Protein AF-A0A4S2FBZ1-F1 (afdb_monomer_lite)

Secondary structure (DSSP, 8-state):
--S-----HHHHHHHH-SS--------SS-EEEE-TTT--EEEE-SSHHHHHTTS-SS--------TTSSHHHHHHHHHHHHHHTT-------SSSTTHHHHHHHHHHTTTSS-------SSS-----TT--TT----HHHHHHHHHHHHHHHS-TT-PPPHHHHHHHHHHHHHHHHHHHH-TTS--SHHHHHHIIIIIIHHHHHHTT--STT--

Organism: NCBI:txid671267

Structure (mmCIF, N/CA/C/O backbone):
data_AF-A0A4S2FBZ1-F1
#
_entry.id   AF-A0A4S2FBZ1-F1
#
loop_
_atom_site.group_PDB
_atom_site.id
_atom_site.type_symbol
_atom_site.label_atom_id
_atom_site.label_alt_id
_atom_site.label_comp_id
_atom_site.label_asym_id
_atom_site.label_entity_id
_atom_site.label_seq_id
_atom_site.pdbx_PDB_ins_code
_atom_site.Cartn_x
_atom_site.Cartn_y
_atom_site.Cartn_z
_atom_site.occupancy
_atom_site.B_iso_or_equiv
_atom_site.auth_seq_id
_atom_site.auth_comp_id
_atom_site.auth_asym_id
_atom_site.auth_atom_id
_atom_site.pdbx_PDB_model_num
ATOM 1 N N . ALA A 1 1 ? 52.356 16.548 -17.015 1.00 52.22 1 ALA A N 1
ATOM 2 C CA . ALA A 1 1 ? 52.225 15.401 -17.938 1.00 52.22 1 ALA A CA 1
ATOM 3 C C . ALA A 1 1 ? 52.535 14.071 -17.228 1.00 52.22 1 ALA A C 1
ATOM 5 O O . ALA A 1 1 ? 53.053 13.161 -17.857 1.00 52.22 1 ALA A O 1
ATOM 6 N N . GLU A 1 2 ? 52.203 13.945 -15.935 1.00 54.03 2 GLU A N 1
ATOM 7 C CA . GLU A 1 2 ? 52.535 12.771 -15.098 1.00 54.03 2 GLU A CA 1
ATOM 8 C C . GLU A 1 2 ? 51.307 11.919 -14.722 1.00 54.03 2 GLU A C 1
ATOM 10 O O . GLU A 1 2 ? 51.439 10.925 -14.022 1.00 54.03 2 GLU A O 1
ATOM 15 N N . GLU A 1 3 ? 50.117 12.249 -15.234 1.00 67.25 3 GLU A N 1
ATOM 16 C CA . GLU A 1 3 ? 48.875 11.492 -14.992 1.00 67.25 3 GLU A CA 1
ATOM 17 C C . GLU A 1 3 ? 48.412 10.728 -16.243 1.00 67.25 3 GLU A C 1
ATOM 19 O O . GLU A 1 3 ? 47.230 10.671 -16.571 1.00 67.25 3 GLU A O 1
ATOM 24 N N . SER A 1 4 ? 49.338 10.194 -17.040 1.00 75.38 4 SER A N 1
ATOM 25 C CA . SER A 1 4 ? 48.975 9.434 -18.241 1.00 75.38 4 SER A CA 1
ATOM 26 C C . SER A 1 4 ? 49.840 8.192 -18.379 1.00 75.38 4 SER A C 1
ATOM 28 O O . SER A 1 4 ? 51.066 8.268 -18.406 1.00 75.38 4 SER A O 1
ATOM 30 N N . PHE A 1 5 ? 49.179 7.041 -18.474 1.00 81.25 5 PHE A N 1
ATOM 31 C CA . PHE A 1 5 ? 49.803 5.739 -18.661 1.00 81.25 5 PHE A CA 1
ATOM 32 C C . PHE A 1 5 ? 49.589 5.273 -20.104 1.00 81.25 5 PHE A C 1
ATOM 34 O O . PHE A 1 5 ? 48.453 5.077 -20.539 1.00 81.25 5 PHE A O 1
ATOM 41 N N . TYR A 1 6 ? 50.677 5.099 -20.857 1.00 86.62 6 TYR A N 1
ATOM 42 C CA . TYR A 1 6 ? 50.612 4.553 -22.211 1.00 86.62 6 TYR A CA 1
ATOM 43 C C . TYR A 1 6 ? 50.289 3.063 -22.156 1.00 86.62 6 TYR A C 1
ATOM 45 O O . TYR A 1 6 ? 51.044 2.270 -21.597 1.00 86.62 6 TYR A O 1
ATOM 53 N N . THR A 1 7 ? 49.174 2.675 -22.766 1.00 86.06 7 THR A N 1
ATOM 54 C CA . THR A 1 7 ? 48.759 1.276 -22.846 1.00 86.06 7 THR A CA 1
ATOM 55 C C . THR A 1 7 ? 48.017 0.994 -24.145 1.00 86.06 7 THR A C 1
ATOM 57 O O . THR A 1 7 ? 47.578 1.910 -24.843 1.00 86.06 7 THR A O 1
ATOM 60 N N . PHE A 1 8 ? 47.905 -0.283 -24.499 1.00 87.62 8 PHE A N 1
ATOM 61 C CA . PHE A 1 8 ? 47.156 -0.707 -25.677 1.00 87.62 8 PHE A CA 1
ATOM 62 C C . PHE A 1 8 ? 45.653 -0.487 -25.465 1.00 87.62 8 PHE A C 1
ATOM 64 O O . PHE A 1 8 ? 45.146 -0.574 -24.346 1.00 87.62 8 PHE A O 1
ATOM 71 N N . LEU A 1 9 ? 44.926 -0.244 -26.560 1.00 83.62 9 LEU A N 1
ATOM 72 C CA . LEU A 1 9 ? 43.503 0.108 -26.526 1.00 83.62 9 LEU A CA 1
ATOM 73 C C . LEU A 1 9 ? 42.654 -0.892 -25.723 1.00 83.62 9 LEU A C 1
ATOM 75 O O . LEU A 1 9 ? 41.775 -0.475 -24.979 1.00 83.62 9 LEU A O 1
ATOM 79 N N . GLY A 1 10 ? 42.934 -2.196 -25.822 1.00 80.00 10 GLY A N 1
ATOM 80 C CA . GLY A 1 10 ? 42.204 -3.219 -25.065 1.00 80.00 10 GLY A CA 1
ATOM 81 C C . GLY A 1 10 ? 42.343 -3.051 -23.549 1.00 80.00 10 GLY A C 1
ATOM 82 O O . GLY A 1 10 ? 41.349 -3.043 -22.831 1.00 80.00 10 GLY A O 1
ATOM 83 N N . GLN A 1 11 ? 43.567 -2.853 -23.063 1.00 85.88 11 GLN A N 1
ATOM 84 C CA . GLN A 1 11 ? 43.872 -2.628 -21.652 1.00 85.88 11 GLN A CA 1
ATOM 85 C C . GLN A 1 11 ? 43.324 -1.281 -21.167 1.00 85.88 11 GLN A C 1
ATOM 87 O O . GLN A 1 11 ? 42.808 -1.212 -20.055 1.00 85.88 11 GLN A O 1
ATOM 92 N N . ALA A 1 12 ? 43.380 -0.237 -22.002 1.00 82.19 12 ALA A N 1
ATOM 93 C CA . ALA A 1 12 ? 42.766 1.055 -21.695 1.00 82.19 12 ALA A CA 1
ATOM 94 C C . ALA A 1 12 ? 41.249 0.912 -21.505 1.00 82.19 12 ALA A C 1
ATOM 96 O O . ALA A 1 12 ? 40.705 1.399 -20.519 1.00 82.19 12 ALA A O 1
ATOM 97 N N . LEU A 1 13 ? 40.566 0.183 -22.394 1.00 75.31 13 LEU A N 1
ATOM 98 C CA . LEU A 1 13 ? 39.130 -0.069 -22.268 1.00 75.31 13 LEU A CA 1
ATOM 99 C C . LEU A 1 13 ? 38.797 -0.824 -20.975 1.00 75.31 13 LEU A C 1
ATOM 101 O O . LEU A 1 13 ? 37.839 -0.463 -20.308 1.00 75.31 13 LEU A O 1
ATOM 105 N N . CYS A 1 14 ? 39.603 -1.799 -20.553 1.00 74.56 14 CYS A N 1
ATOM 106 C CA . CYS A 1 14 ? 39.386 -2.480 -19.269 1.00 74.56 14 CYS A CA 1
ATOM 107 C C . CYS A 1 14 ? 39.520 -1.560 -18.040 1.00 74.56 14 CYS A C 1
ATOM 109 O O . CYS A 1 14 ? 38.953 -1.878 -17.000 1.00 74.56 14 CYS A O 1
ATOM 111 N N . LEU A 1 15 ? 40.274 -0.459 -18.141 1.00 71.81 15 LEU A N 1
ATOM 112 C CA . LEU A 1 15 ? 40.486 0.501 -17.049 1.00 71.81 15 LEU A CA 1
ATOM 113 C C . LEU A 1 15 ? 39.448 1.634 -17.031 1.00 71.81 15 LEU A C 1
ATOM 115 O O . LEU A 1 15 ? 39.212 2.208 -15.975 1.00 71.81 15 LEU A O 1
ATOM 119 N N . PHE A 1 16 ? 38.839 1.957 -18.178 1.00 64.25 16 PHE A N 1
ATOM 120 C CA . PHE A 1 16 ? 37.877 3.063 -18.314 1.00 64.25 16 PHE A CA 1
ATOM 121 C C . PHE A 1 16 ? 36.420 2.619 -18.492 1.00 64.25 16 PHE A C 1
ATOM 123 O O . PHE A 1 16 ? 35.507 3.427 -18.334 1.00 64.25 16 PHE A O 1
ATOM 130 N N . VAL A 1 17 ? 36.172 1.355 -18.836 1.00 59.69 17 VAL A N 1
ATOM 131 C CA . VAL A 1 17 ? 34.818 0.818 -19.003 1.00 59.69 17 VAL A CA 1
ATOM 132 C C . VAL A 1 17 ? 34.346 0.261 -17.660 1.00 59.69 17 VAL A C 1
ATOM 134 O O . VAL A 1 17 ? 34.336 -0.946 -17.436 1.00 59.69 17 VAL A O 1
ATOM 137 N N . GLU A 1 18 ? 33.939 1.153 -16.755 1.00 56.00 18 GLU A N 1
ATOM 138 C CA . GLU A 1 18 ? 33.139 0.761 -15.582 1.00 56.00 18 GLU A CA 1
ATOM 139 C C . GLU A 1 18 ? 31.698 0.381 -15.984 1.00 56.00 18 GLU A C 1
ATOM 141 O O . GLU A 1 18 ? 31.012 -0.346 -15.266 1.00 56.00 18 GLU A O 1
ATOM 146 N N . GLU A 1 19 ? 31.252 0.803 -17.174 1.00 59.78 19 GLU A N 1
ATOM 147 C CA . GLU A 1 19 ? 29.927 0.513 -17.723 1.00 59.78 19 GLU A CA 1
ATOM 148 C C . GLU A 1 19 ? 30.013 -0.389 -18.961 1.00 59.78 19 GLU A C 1
ATOM 150 O O . GLU A 1 19 ? 30.333 0.042 -20.067 1.00 59.78 19 GLU A O 1
ATOM 155 N N . THR A 1 20 ? 29.688 -1.674 -18.810 1.00 65.50 20 THR A N 1
ATOM 156 C CA . THR A 1 20 ? 29.425 -2.537 -19.974 1.00 65.50 20 THR A CA 1
ATOM 157 C C . THR A 1 20 ? 28.083 -2.175 -20.614 1.00 65.50 20 THR A C 1
ATOM 159 O O . THR A 1 20 ? 27.190 -1.700 -19.916 1.00 65.50 20 THR A O 1
ATOM 162 N N . ASN A 1 21 ? 27.881 -2.511 -21.895 1.00 72.00 21 ASN A N 1
ATOM 163 C CA . ASN A 1 21 ? 26.567 -2.402 -22.543 1.00 72.00 21 ASN A CA 1
ATOM 164 C C . ASN A 1 21 ? 25.451 -2.974 -21.653 1.00 72.00 21 ASN A C 1
ATOM 166 O O . ASN A 1 21 ? 25.533 -4.136 -21.235 1.00 72.00 21 ASN A O 1
ATOM 170 N N . TYR A 1 22 ? 24.398 -2.186 -21.420 1.00 82.25 22 TYR A N 1
ATOM 171 C CA . TYR A 1 22 ? 23.229 -2.640 -20.673 1.00 82.25 22 TYR A CA 1
ATOM 172 C C . TYR A 1 22 ? 22.640 -3.905 -21.311 1.00 82.25 22 TYR A C 1
ATOM 174 O O . TYR A 1 22 ? 22.497 -4.016 -22.533 1.00 82.25 22 TYR A O 1
ATOM 182 N N . LYS A 1 23 ? 22.295 -4.884 -20.472 1.00 85.94 23 LYS A N 1
ATOM 183 C CA . LYS A 1 23 ? 21.715 -6.163 -20.894 1.00 85.94 23 LYS A CA 1
ATOM 184 C C . LYS A 1 23 ? 20.322 -6.304 -20.310 1.00 85.94 23 LYS A C 1
ATOM 186 O O . LYS A 1 23 ? 20.102 -5.963 -19.151 1.00 85.94 23 LYS A O 1
ATOM 191 N N . SER A 1 24 ? 19.410 -6.864 -21.097 1.00 92.12 24 SER A N 1
ATOM 192 C CA . SER A 1 24 ? 18.114 -7.279 -20.573 1.00 92.12 24 SER A CA 1
ATOM 193 C C . SER A 1 24 ? 18.287 -8.338 -19.481 1.00 92.12 24 SER A C 1
ATOM 195 O O . SER A 1 24 ? 19.117 -9.244 -19.595 1.00 92.12 24 SER A O 1
ATOM 197 N N . SER A 1 25 ? 17.470 -8.243 -18.441 1.00 93.12 25 SER A N 1
ATOM 198 C CA . SER A 1 25 ? 17.254 -9.296 -17.460 1.00 93.12 25 SER A CA 1
ATOM 199 C C . SER A 1 25 ? 16.667 -10.538 -18.134 1.00 93.12 25 SER A C 1
ATOM 201 O O . SER A 1 25 ? 15.817 -10.438 -19.012 1.00 93.12 25 SER A O 1
ATOM 203 N N . LEU A 1 26 ? 17.084 -11.722 -17.682 1.00 90.69 26 LEU A N 1
ATOM 204 C CA . LEU A 1 26 ? 16.519 -13.010 -18.121 1.00 90.69 26 LEU A CA 1
ATOM 205 C C . LEU A 1 26 ? 15.214 -13.373 -17.385 1.00 90.69 26 LEU A C 1
ATOM 207 O O . LEU A 1 26 ? 14.689 -14.469 -17.553 1.00 90.69 26 LEU A O 1
ATOM 211 N N . SER A 1 27 ? 14.729 -12.489 -16.512 1.00 89.31 27 SER A N 1
ATOM 212 C CA . SER A 1 27 ? 13.543 -12.724 -15.690 1.00 89.31 27 SER A CA 1
ATOM 213 C C . SER A 1 27 ? 12.264 -12.590 -16.522 1.00 89.31 27 SER A C 1
ATOM 215 O O . SER A 1 27 ? 12.194 -11.680 -17.352 1.00 89.31 27 SER A O 1
ATOM 217 N N . PRO A 1 28 ? 11.239 -13.437 -16.300 1.00 89.06 28 PRO A N 1
ATOM 218 C CA . PRO A 1 28 ? 9.936 -13.271 -16.947 1.00 89.06 28 PRO A CA 1
ATOM 219 C C . PRO A 1 28 ? 9.236 -11.980 -16.503 1.00 89.06 28 PRO A C 1
ATOM 221 O O . PRO A 1 28 ? 8.431 -11.436 -17.251 1.00 89.06 28 PRO A O 1
ATOM 224 N N . PHE A 1 29 ? 9.577 -11.484 -15.311 1.00 93.00 29 PHE A N 1
ATOM 225 C CA . PHE A 1 29 ? 9.105 -10.219 -14.773 1.00 93.00 29 PHE A CA 1
ATOM 226 C C . PHE A 1 29 ? 10.070 -9.080 -15.119 1.00 93.00 29 PHE A C 1
ATOM 228 O O . PHE A 1 29 ? 11.287 -9.276 -15.125 1.00 93.00 29 PHE A O 1
ATOM 235 N N . GLY A 1 30 ? 9.559 -7.877 -15.369 1.00 93.94 30 GLY A N 1
ATOM 236 C CA . GLY A 1 30 ? 10.401 -6.687 -15.487 1.00 93.94 30 GLY A CA 1
ATOM 237 C C . GLY A 1 30 ? 9.712 -5.488 -16.122 1.00 93.94 30 GLY A C 1
ATOM 238 O O . GLY A 1 30 ? 8.556 -5.536 -16.523 1.00 93.94 30 GLY A O 1
ATOM 239 N N . ILE A 1 31 ? 10.440 -4.386 -16.215 1.00 96.44 31 ILE A N 1
ATOM 240 C CA . ILE A 1 31 ? 9.996 -3.141 -16.835 1.00 96.44 31 ILE A CA 1
ATOM 241 C C . ILE A 1 31 ? 10.724 -2.925 -18.158 1.00 96.44 31 ILE A C 1
ATOM 243 O O . ILE A 1 31 ? 11.934 -3.135 -18.268 1.00 96.44 31 ILE A O 1
ATOM 247 N N . LYS A 1 32 ? 9.988 -2.477 -19.175 1.00 95.38 32 LYS A N 1
ATOM 248 C CA . LYS A 1 32 ? 10.572 -2.090 -20.461 1.00 95.38 32 LYS A CA 1
ATOM 249 C C . LYS A 1 32 ? 11.205 -0.707 -20.348 1.00 95.38 32 LYS A C 1
ATOM 251 O O . LYS A 1 32 ? 10.503 0.267 -20.115 1.00 95.38 32 LYS A O 1
ATOM 256 N N . MET A 1 33 ? 12.512 -0.620 -20.534 1.00 94.38 33 MET A N 1
ATOM 257 C CA . MET A 1 33 ? 13.297 0.614 -20.509 1.00 94.38 33 MET A CA 1
ATOM 258 C C . MET A 1 33 ? 14.079 0.753 -21.819 1.00 94.38 33 MET A C 1
ATOM 260 O O . MET A 1 33 ? 13.927 -0.056 -22.736 1.00 94.38 33 MET A O 1
ATOM 264 N N . VAL A 1 34 ? 14.918 1.778 -21.922 1.00 92.12 34 VAL A N 1
ATOM 265 C CA . VAL A 1 34 ? 15.754 2.015 -23.098 1.00 92.12 34 VAL A CA 1
ATOM 266 C C . VAL A 1 34 ? 17.180 2.331 -22.667 1.00 92.12 34 VAL A C 1
ATOM 268 O O . VAL A 1 34 ? 17.388 3.065 -21.702 1.00 92.12 34 VAL A O 1
ATOM 271 N N . ASP A 1 35 ? 18.155 1.760 -23.370 1.00 88.88 35 ASP A N 1
ATOM 272 C CA . ASP A 1 35 ? 19.542 2.189 -23.255 1.00 88.88 35 ASP A CA 1
ATOM 273 C C . ASP A 1 35 ? 19.670 3.633 -23.751 1.00 88.88 35 ASP A C 1
ATOM 275 O O . ASP A 1 35 ? 19.283 3.957 -24.875 1.00 88.88 35 ASP A O 1
ATOM 279 N N . ARG A 1 36 ? 20.251 4.495 -22.918 1.00 83.62 36 ARG A N 1
ATOM 280 C CA . ARG A 1 36 ? 20.407 5.919 -23.210 1.00 83.62 36 ARG A CA 1
ATOM 281 C C . ARG A 1 36 ? 21.321 6.179 -24.408 1.00 83.62 36 ARG A C 1
ATOM 283 O O . ARG A 1 36 ? 21.099 7.163 -25.107 1.00 83.62 36 ARG A O 1
ATOM 290 N N . VAL A 1 37 ? 22.344 5.349 -24.622 1.00 83.62 37 VAL A N 1
ATOM 291 C CA . VAL A 1 37 ? 23.363 5.606 -25.652 1.00 83.62 37 VAL A CA 1
ATOM 292 C C . VAL A 1 37 ? 22.936 5.043 -27.003 1.00 83.62 37 VAL A C 1
ATOM 294 O O . VAL A 1 37 ? 22.927 5.768 -27.994 1.00 83.62 37 VAL A O 1
ATOM 297 N N . SER A 1 38 ? 22.561 3.763 -27.059 1.00 84.81 38 SER A N 1
ATOM 298 C CA . SER A 1 38 ? 22.199 3.104 -28.321 1.00 84.81 38 SER A CA 1
ATOM 299 C C . SER A 1 38 ? 20.716 3.207 -28.683 1.00 84.81 38 SER A C 1
ATOM 301 O O . SER A 1 38 ? 20.340 2.844 -29.796 1.00 84.81 38 SER A O 1
ATOM 303 N N . GLY A 1 39 ? 19.851 3.640 -27.758 1.00 86.88 39 GLY A N 1
ATOM 304 C CA . GLY A 1 39 ? 18.397 3.629 -27.954 1.00 86.88 39 GLY A CA 1
ATOM 305 C C . GLY A 1 39 ? 17.789 2.221 -27.965 1.00 86.88 39 GLY A C 1
ATOM 306 O O . GLY A 1 39 ? 16.612 2.051 -28.288 1.00 86.88 39 GLY A O 1
ATOM 307 N N . ARG A 1 40 ? 18.570 1.188 -27.630 1.00 90.38 40 ARG A N 1
ATOM 308 C CA . ARG A 1 40 ? 18.109 -0.200 -27.638 1.00 90.38 40 ARG A CA 1
ATOM 309 C C . ARG A 1 40 ? 17.083 -0.434 -26.521 1.00 90.38 40 ARG A C 1
ATOM 311 O O . ARG A 1 40 ? 17.379 -0.135 -25.364 1.00 90.38 40 ARG A O 1
ATOM 318 N N . PRO A 1 41 ? 15.917 -1.038 -26.813 1.00 92.69 41 PRO A N 1
ATOM 319 C CA . PRO A 1 41 ? 14.982 -1.458 -25.776 1.00 92.69 41 PRO A CA 1
ATOM 320 C C . PRO A 1 41 ? 15.604 -2.499 -24.839 1.00 92.69 41 PRO A C 1
ATOM 322 O O . PRO A 1 41 ? 16.249 -3.453 -25.283 1.00 92.69 41 PRO A O 1
ATOM 325 N N . LEU A 1 42 ? 15.365 -2.333 -23.543 1.00 94.00 42 LEU A N 1
ATOM 326 C CA . LEU A 1 42 ? 15.835 -3.212 -22.480 1.00 94.00 42 LEU A CA 1
ATOM 327 C C . LEU A 1 42 ? 14.649 -3.733 -21.675 1.00 94.00 42 LEU A C 1
ATOM 329 O O . LEU A 1 42 ? 13.730 -2.9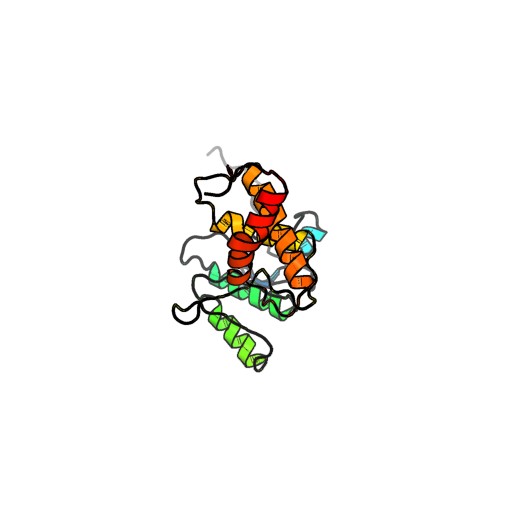87 -21.353 1.00 94.00 42 LEU A O 1
ATOM 333 N N . HIS A 1 43 ? 14.693 -5.008 -21.310 1.00 95.38 43 HIS A N 1
ATOM 334 C CA . HIS A 1 43 ? 13.791 -5.581 -20.311 1.00 95.38 43 HIS A CA 1
ATOM 335 C C . HIS A 1 43 ? 14.545 -5.668 -18.994 1.00 95.38 43 HIS A C 1
ATOM 337 O O . HIS A 1 43 ? 15.548 -6.371 -18.933 1.00 95.38 43 HIS A O 1
ATOM 343 N N . ILE A 1 44 ? 14.129 -4.935 -17.966 1.00 95.06 44 ILE A N 1
ATOM 344 C CA . ILE A 1 44 ? 14.894 -4.808 -16.722 1.00 95.06 44 ILE A CA 1
ATOM 345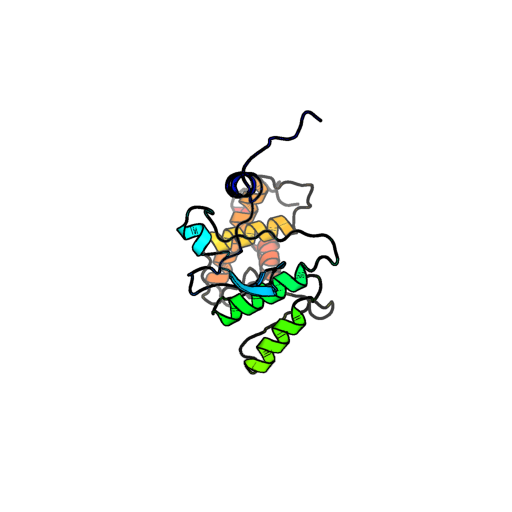 C C . ILE A 1 44 ? 14.063 -5.304 -15.547 1.00 95.06 44 ILE A C 1
ATOM 347 O O . ILE A 1 44 ? 13.010 -4.764 -15.233 1.00 95.06 44 ILE A O 1
ATOM 351 N N . ASP A 1 45 ? 14.580 -6.305 -14.852 1.00 95.00 45 ASP A N 1
ATOM 352 C CA . ASP A 1 45 ? 14.040 -6.762 -13.575 1.00 95.00 45 ASP A CA 1
ATOM 353 C C . ASP A 1 45 ? 14.810 -6.119 -12.424 1.00 95.00 45 ASP A C 1
ATOM 355 O O . ASP A 1 45 ? 15.981 -6.435 -12.198 1.00 95.00 45 ASP A O 1
ATOM 359 N N . ILE A 1 46 ? 14.134 -5.225 -11.707 1.00 93.94 46 ILE A N 1
ATOM 360 C CA . ILE A 1 46 ? 14.655 -4.542 -10.519 1.00 93.94 46 ILE A CA 1
ATOM 361 C C . ILE A 1 46 ? 14.168 -5.182 -9.207 1.00 93.94 46 ILE A C 1
ATOM 363 O O . ILE A 1 46 ? 14.487 -4.683 -8.129 1.00 93.94 46 ILE A O 1
ATOM 367 N N . SER A 1 47 ? 13.396 -6.267 -9.267 1.00 93.25 47 SER A N 1
ATOM 368 C CA . SER A 1 47 ? 12.792 -6.930 -8.108 1.00 93.25 47 SER A CA 1
ATOM 369 C C . SER A 1 47 ? 13.394 -8.307 -7.861 1.00 93.25 47 SER A C 1
ATOM 371 O O . SER A 1 47 ? 14.085 -8.497 -6.863 1.00 93.25 47 SER A O 1
ATOM 373 N N . ASP A 1 48 ? 13.158 -9.268 -8.754 1.00 92.62 48 ASP A N 1
ATOM 374 C CA . ASP A 1 48 ? 13.420 -10.680 -8.464 1.00 92.62 48 ASP A CA 1
ATOM 375 C C . ASP A 1 48 ? 14.839 -11.092 -8.836 1.00 92.62 48 ASP A C 1
ATOM 377 O O . ASP A 1 48 ? 15.505 -11.796 -8.076 1.00 92.62 48 ASP A O 1
ATOM 381 N N . LEU A 1 49 ? 15.334 -10.655 -9.994 1.00 93.38 49 LEU A N 1
ATOM 382 C CA . LEU A 1 49 ? 16.682 -10.981 -10.446 1.00 93.38 49 LEU A CA 1
ATOM 383 C C . LEU A 1 49 ? 17.776 -10.464 -9.492 1.00 93.38 49 LEU A C 1
ATOM 385 O O . LEU A 1 49 ? 18.684 -11.247 -9.197 1.00 93.38 49 LEU A O 1
ATOM 389 N N . PRO A 1 50 ? 17.726 -9.220 -8.969 1.00 93.00 50 PRO A N 1
ATOM 390 C CA . PRO A 1 50 ? 18.701 -8.756 -7.983 1.00 93.00 50 PRO A CA 1
ATOM 391 C C . PRO A 1 50 ? 18.670 -9.577 -6.690 1.00 93.00 50 PRO A C 1
ATOM 393 O O . PRO A 1 50 ? 19.729 -9.920 -6.166 1.00 93.00 50 PRO A O 1
ATOM 396 N N . MET A 1 51 ? 17.480 -9.976 -6.223 1.00 93.88 51 MET A N 1
ATOM 397 C CA . MET A 1 51 ? 17.340 -10.856 -5.059 1.00 93.88 51 MET A CA 1
ATOM 398 C C . MET A 1 51 ? 17.920 -12.249 -5.313 1.00 93.88 51 MET A C 1
ATOM 400 O O . MET A 1 51 ? 18.704 -12.740 -4.506 1.00 93.88 51 MET A O 1
ATOM 404 N N . LYS A 1 52 ? 17.606 -12.873 -6.457 1.00 93.00 52 LYS A N 1
ATOM 405 C CA . LYS A 1 52 ? 18.152 -14.189 -6.847 1.00 93.00 52 LYS A CA 1
ATOM 406 C C . LYS A 1 52 ? 19.678 -14.184 -6.956 1.00 93.00 52 LYS A C 1
ATOM 408 O O . LYS A 1 52 ? 20.308 -15.207 -6.717 1.00 93.00 52 LYS A O 1
ATOM 413 N N . LYS A 1 53 ? 20.268 -13.042 -7.318 1.00 92.69 53 LYS A N 1
ATOM 414 C CA . LYS A 1 53 ? 21.723 -12.837 -7.376 1.00 92.69 53 LYS A CA 1
ATOM 415 C C . LYS A 1 53 ? 22.354 -12.473 -6.026 1.00 92.69 53 LYS A C 1
ATOM 417 O O . LYS A 1 53 ? 23.568 -12.321 -5.972 1.00 92.69 53 LYS A O 1
ATOM 422 N N . GLY A 1 54 ? 21.563 -12.293 -4.967 1.00 94.62 54 GLY A N 1
ATOM 423 C CA . GLY A 1 54 ? 22.056 -11.867 -3.655 1.00 94.62 54 GLY A CA 1
ATOM 424 C C . GLY A 1 54 ? 22.505 -10.403 -3.589 1.00 94.62 54 GLY A C 1
ATOM 425 O O . GLY A 1 54 ? 23.222 -10.036 -2.667 1.00 94.62 54 GLY A O 1
ATOM 426 N N . ILE A 1 55 ? 22.099 -9.561 -4.547 1.00 93.81 55 ILE A N 1
ATOM 427 C CA . ILE A 1 55 ? 22.437 -8.125 -4.578 1.00 93.81 55 ILE A CA 1
ATOM 428 C C . ILE A 1 55 ? 21.560 -7.345 -3.590 1.00 93.81 55 ILE A C 1
ATOM 430 O O . ILE A 1 55 ? 22.012 -6.392 -2.961 1.00 93.81 55 ILE A O 1
ATOM 434 N N . THR A 1 56 ? 20.296 -7.747 -3.445 1.00 94.88 56 THR A N 1
ATOM 435 C CA . THR A 1 56 ? 19.324 -7.114 -2.545 1.00 94.88 56 THR A CA 1
ATOM 436 C C . THR A 1 56 ? 18.634 -8.160 -1.684 1.00 94.88 56 THR A C 1
ATOM 438 O O . THR A 1 56 ? 18.336 -9.256 -2.151 1.00 94.88 56 THR A O 1
ATOM 441 N N . THR A 1 57 ? 18.291 -7.802 -0.450 1.00 94.56 57 THR A N 1
ATOM 442 C CA . THR A 1 57 ? 17.553 -8.680 0.474 1.00 94.56 57 THR A CA 1
ATOM 443 C C . THR A 1 57 ? 16.039 -8.453 0.453 1.00 94.56 57 THR A C 1
ATOM 445 O O . THR A 1 57 ? 15.294 -9.252 1.012 1.00 94.56 57 THR A O 1
ATOM 448 N N . ASN A 1 58 ? 15.559 -7.388 -0.200 1.00 93.75 58 ASN A N 1
ATOM 449 C CA . ASN A 1 58 ? 14.137 -7.056 -0.299 1.00 93.75 58 ASN A CA 1
ATOM 450 C C . ASN A 1 58 ? 13.789 -6.392 -1.647 1.00 93.75 58 ASN A C 1
ATOM 452 O O . ASN A 1 58 ? 14.668 -6.095 -2.457 1.00 93.75 58 ASN A O 1
ATOM 456 N N . ARG A 1 59 ? 12.488 -6.161 -1.879 1.00 93.25 59 ARG A N 1
ATOM 457 C CA . ARG A 1 59 ? 11.951 -5.559 -3.114 1.00 93.25 59 ARG A CA 1
ATOM 458 C C . ARG A 1 59 ? 11.659 -4.066 -2.998 1.00 93.25 59 ARG A C 1
ATOM 460 O O . ARG A 1 59 ? 11.170 -3.493 -3.972 1.00 93.25 59 ARG A O 1
ATOM 467 N N . ASN A 1 60 ? 11.984 -3.430 -1.877 1.00 93.94 60 ASN A N 1
ATOM 468 C CA . ASN A 1 60 ? 11.697 -2.015 -1.671 1.00 93.94 60 ASN A CA 1
ATOM 469 C C . ASN A 1 60 ? 12.478 -1.166 -2.681 1.00 93.94 60 ASN A C 1
ATOM 471 O O . ASN A 1 60 ? 13.554 -1.553 -3.150 1.00 93.94 60 ASN A O 1
ATOM 475 N N . LYS A 1 61 ? 11.902 -0.024 -3.060 1.00 93.50 61 LYS A N 1
ATOM 476 C CA . LYS A 1 61 ? 12.473 0.899 -4.043 1.00 93.50 61 LYS A CA 1
ATOM 477 C C . LYS A 1 61 ? 12.408 2.314 -3.507 1.00 93.50 61 LYS A C 1
ATOM 479 O O . LYS A 1 61 ? 11.388 2.726 -2.967 1.00 93.50 61 LYS A O 1
ATOM 484 N N . PHE A 1 62 ? 13.495 3.050 -3.699 1.00 95.06 62 PHE A N 1
ATOM 485 C CA . PHE A 1 62 ? 13.578 4.465 -3.380 1.00 95.06 62 PHE A CA 1
ATOM 486 C C . PHE A 1 62 ? 13.876 5.232 -4.667 1.00 95.06 62 PHE A C 1
ATOM 488 O O . PHE A 1 62 ? 14.918 5.027 -5.287 1.00 95.06 62 PHE A O 1
ATOM 495 N N . ILE A 1 63 ? 12.929 6.062 -5.106 1.00 94.81 63 ILE A N 1
ATOM 496 C CA . ILE A 1 63 ? 13.018 6.825 -6.356 1.00 94.81 63 ILE A CA 1
ATOM 497 C C . ILE A 1 63 ? 13.265 8.288 -5.986 1.00 94.81 63 ILE A C 1
ATOM 499 O O . ILE A 1 63 ? 12.378 8.960 -5.463 1.00 94.81 63 ILE A O 1
ATOM 503 N N . LEU A 1 64 ? 14.473 8.780 -6.260 1.00 95.81 64 LEU A N 1
ATOM 504 C CA . LEU A 1 64 ? 14.913 10.130 -5.905 1.00 95.81 64 LEU A CA 1
ATOM 505 C C . LEU A 1 64 ? 15.073 11.007 -7.154 1.00 95.81 64 LEU A C 1
ATOM 507 O O . LEU A 1 64 ? 15.514 10.553 -8.205 1.00 95.81 64 LEU A O 1
ATOM 511 N N . GLY A 1 65 ? 14.750 12.291 -7.019 1.00 93.75 65 GLY A N 1
ATOM 512 C CA . GLY A 1 65 ? 14.994 13.311 -8.034 1.00 93.75 65 GLY A CA 1
ATOM 513 C C . GLY A 1 65 ? 14.301 14.637 -7.696 1.00 93.75 65 GLY A C 1
ATOM 514 O O . GLY A 1 65 ? 13.305 14.635 -6.966 1.00 93.75 65 GLY A O 1
ATOM 515 N N . PRO A 1 66 ? 14.778 15.785 -8.201 1.00 94.62 66 PRO A N 1
ATOM 516 C CA . PRO A 1 66 ? 14.123 17.078 -7.988 1.00 94.62 66 PRO A CA 1
ATOM 517 C C . PRO A 1 66 ? 12.765 17.164 -8.706 1.00 94.62 66 PRO A C 1
ATOM 519 O O . PRO A 1 66 ? 12.382 16.275 -9.476 1.00 94.62 66 PRO A O 1
ATOM 522 N N . SER A 1 67 ? 11.982 18.212 -8.436 1.00 91.56 67 SER A N 1
ATOM 523 C CA . SER A 1 67 ? 10.756 18.469 -9.209 1.00 91.56 67 SER A CA 1
ATOM 524 C C . SER A 1 67 ? 11.079 18.569 -10.707 1.00 91.56 67 SER A C 1
ATOM 526 O O . SER A 1 67 ? 12.134 19.074 -11.080 1.00 91.56 67 SER A O 1
ATOM 528 N N . GLY A 1 68 ? 10.215 18.018 -11.564 1.00 91.25 68 GLY A N 1
ATOM 529 C CA . GLY A 1 68 ? 10.432 17.987 -13.017 1.00 91.25 68 GLY A CA 1
ATOM 530 C C . GLY A 1 68 ? 11.432 16.940 -13.532 1.00 91.25 68 GLY A C 1
ATOM 531 O O . GLY A 1 68 ? 11.545 16.773 -14.740 1.00 91.25 68 GLY A O 1
ATOM 532 N N . SER A 1 69 ? 12.105 16.164 -12.672 1.00 93.88 69 SER A N 1
ATOM 533 C CA . SER A 1 69 ? 13.101 15.165 -13.114 1.00 93.88 69 SER A CA 1
ATOM 534 C C . SER A 1 69 ? 12.516 13.876 -13.711 1.00 93.88 69 SER A C 1
ATOM 536 O O . SER A 1 69 ? 13.256 12.930 -13.967 1.00 93.88 69 SER A O 1
ATOM 538 N N . GLY A 1 70 ? 11.190 13.783 -13.850 1.00 93.06 70 GLY A N 1
ATOM 539 C CA . GLY A 1 70 ? 10.519 12.585 -14.362 1.00 93.06 70 GLY A CA 1
ATOM 540 C C . GLY A 1 70 ? 10.246 11.480 -13.333 1.00 93.06 70 GLY A C 1
ATOM 541 O O . GLY A 1 70 ? 9.912 10.374 -13.740 1.00 93.06 70 GLY A O 1
ATOM 542 N N . LYS A 1 71 ? 10.323 11.750 -12.017 1.00 95.00 71 LYS A N 1
ATOM 543 C CA . LYS A 1 71 ? 9.982 10.757 -10.970 1.00 95.00 71 LYS A CA 1
ATOM 544 C C . LYS A 1 71 ? 8.602 10.132 -11.180 1.00 95.00 71 LYS A C 1
ATOM 546 O O . LYS A 1 71 ? 8.502 8.923 -11.331 1.00 95.00 71 LYS A O 1
ATOM 551 N N . SER A 1 72 ? 7.553 10.958 -11.236 1.00 93.94 72 SER A N 1
ATOM 552 C CA . SER A 1 72 ? 6.177 10.477 -11.413 1.00 93.94 72 SER A CA 1
ATOM 553 C C . SER A 1 72 ? 5.994 9.780 -12.757 1.00 93.94 72 SER A C 1
ATOM 555 O O . SER A 1 72 ? 5.295 8.779 -12.831 1.00 93.94 72 SER A O 1
ATOM 557 N N . PHE A 1 73 ? 6.671 10.255 -13.808 1.00 93.62 73 PHE A N 1
ATOM 558 C CA . PHE A 1 73 ? 6.646 9.617 -15.125 1.00 93.62 73 PHE A CA 1
ATOM 559 C C . PHE A 1 73 ? 7.214 8.191 -15.072 1.00 93.62 73 PHE A C 1
ATOM 561 O O . PHE A 1 73 ? 6.565 7.251 -15.529 1.00 93.62 73 PHE A O 1
ATOM 568 N N . PHE A 1 74 ? 8.386 8.016 -14.454 1.00 94.88 74 PHE A N 1
ATOM 569 C CA . PHE A 1 74 ? 8.981 6.699 -14.244 1.00 94.88 74 PHE A CA 1
ATOM 570 C C . PHE A 1 74 ? 8.100 5.809 -13.359 1.00 94.88 74 PHE A C 1
ATOM 572 O O . PHE A 1 74 ? 7.821 4.673 -13.738 1.00 94.88 74 PHE A O 1
ATOM 579 N N . THR A 1 75 ? 7.623 6.315 -12.217 1.00 95.69 75 THR A N 1
ATOM 580 C CA . THR A 1 75 ? 6.765 5.544 -11.305 1.00 95.69 75 THR A CA 1
ATOM 581 C C . THR A 1 75 ? 5.485 5.090 -11.999 1.00 95.69 75 THR A C 1
ATOM 583 O O . THR A 1 75 ? 5.104 3.935 -11.856 1.00 95.69 75 THR A O 1
ATOM 586 N N . ASN A 1 76 ? 4.856 5.951 -12.802 1.00 95.12 76 ASN A N 1
ATOM 587 C CA . ASN A 1 76 ? 3.643 5.615 -13.544 1.00 95.12 76 ASN A CA 1
ATOM 588 C C . ASN A 1 76 ? 3.899 4.482 -14.554 1.00 95.12 76 ASN A C 1
ATOM 590 O O . ASN A 1 76 ? 3.133 3.524 -14.639 1.00 95.12 76 ASN A O 1
ATOM 594 N N . HIS A 1 77 ? 5.024 4.547 -15.274 1.00 95.50 77 HIS A N 1
ATOM 595 C CA . HIS A 1 77 ? 5.447 3.491 -16.198 1.00 95.50 77 HIS A CA 1
ATOM 596 C C . HIS A 1 77 ? 5.755 2.169 -15.482 1.00 95.50 77 HIS A C 1
ATOM 598 O O . HIS A 1 77 ? 5.305 1.107 -15.914 1.00 95.50 77 HIS A O 1
ATOM 604 N N . MET A 1 78 ? 6.476 2.232 -14.360 1.00 96.25 78 MET A N 1
ATOM 605 C CA . MET A 1 78 ? 6.781 1.071 -13.523 1.00 96.25 78 MET A CA 1
ATOM 606 C C . MET A 1 78 ? 5.496 0.415 -13.009 1.00 96.25 78 MET A C 1
ATOM 608 O O . MET A 1 78 ? 5.299 -0.780 -13.209 1.00 96.25 78 MET A O 1
ATOM 612 N N . VAL A 1 79 ? 4.602 1.197 -12.401 1.00 96.00 79 VAL A N 1
ATOM 613 C CA . VAL A 1 79 ? 3.329 0.723 -11.845 1.00 96.00 79 VAL A CA 1
ATOM 614 C C . VAL A 1 79 ? 2.461 0.086 -12.923 1.00 96.00 79 VAL A C 1
ATOM 616 O O . VAL A 1 79 ? 1.964 -1.017 -12.719 1.00 96.00 79 VAL A O 1
ATOM 619 N N . ARG A 1 80 ? 2.342 0.716 -14.098 1.00 95.88 80 ARG A N 1
ATOM 620 C CA . ARG A 1 80 ? 1.611 0.137 -15.230 1.00 95.88 80 ARG A CA 1
ATOM 621 C C . ARG A 1 80 ? 2.160 -1.233 -15.624 1.00 95.88 80 ARG A C 1
ATOM 623 O O . ARG A 1 80 ? 1.388 -2.162 -15.822 1.00 95.88 80 ARG A O 1
ATOM 630 N N . GLN A 1 81 ? 3.477 -1.365 -15.771 1.00 96.31 81 GLN A N 1
ATOM 631 C CA . GLN A 1 81 ? 4.088 -2.634 -16.171 1.00 96.31 81 GLN A CA 1
ATOM 632 C C . GLN A 1 81 ? 3.919 -3.703 -15.085 1.00 96.31 81 GLN A C 1
ATOM 634 O O . GLN A 1 81 ? 3.684 -4.859 -15.421 1.00 96.31 81 GLN A O 1
ATOM 639 N N . TYR A 1 82 ? 3.998 -3.332 -13.805 1.00 96.38 82 TYR A N 1
ATOM 640 C CA . TYR A 1 82 ? 3.733 -4.243 -12.686 1.00 96.38 82 TYR A CA 1
ATOM 641 C C . TYR A 1 82 ? 2.281 -4.731 -12.718 1.00 96.38 82 TYR A C 1
ATOM 643 O O . TYR A 1 82 ? 2.039 -5.933 -12.644 1.00 96.38 82 TYR A O 1
ATOM 651 N N . TYR A 1 83 ? 1.335 -3.809 -12.902 1.00 96.50 83 TYR A N 1
ATOM 652 C CA . TYR A 1 83 ? -0.085 -4.108 -13.051 1.00 96.50 83 TYR A CA 1
ATOM 653 C C . TYR A 1 83 ? -0.360 -5.055 -14.229 1.00 96.50 83 TYR A C 1
ATOM 655 O O . TYR A 1 83 ? -0.983 -6.099 -14.060 1.00 96.50 83 TYR A O 1
ATOM 663 N N . GLU A 1 84 ? 0.182 -4.754 -15.414 1.00 95.25 84 GLU A N 1
ATOM 664 C CA . GLU A 1 84 ? 0.040 -5.593 -16.617 1.00 95.25 84 GLU A CA 1
ATOM 665 C C . GLU A 1 84 ? 0.645 -7.001 -16.447 1.00 95.25 84 GLU A C 1
ATOM 667 O O . GLU A 1 84 ? 0.319 -7.90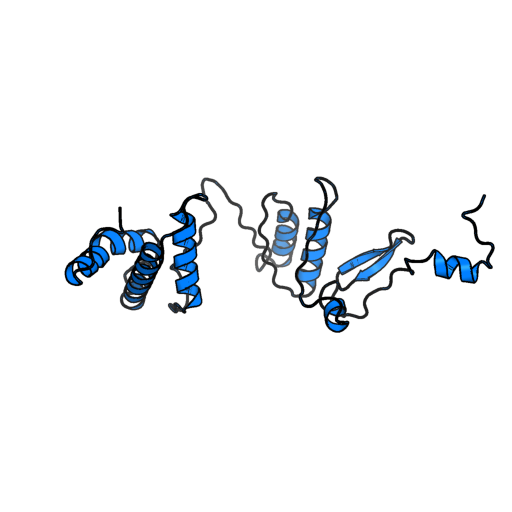8 -17.211 1.00 95.25 84 GLU A O 1
ATOM 672 N N . GLN A 1 85 ? 1.511 -7.191 -15.448 1.00 95.69 85 GLN A N 1
ATOM 673 C CA . GLN A 1 85 ? 2.113 -8.472 -15.071 1.00 95.69 85 GLN A CA 1
ATOM 674 C C . GLN A 1 85 ? 1.433 -9.123 -13.852 1.00 95.69 85 GLN A C 1
ATOM 676 O O . GLN A 1 85 ? 1.967 -10.080 -13.295 1.00 95.69 85 GLN A O 1
ATOM 681 N N . GLY A 1 86 ? 0.256 -8.635 -13.447 1.00 94.44 86 GLY A N 1
ATOM 682 C CA . GLY A 1 86 ? -0.579 -9.238 -12.406 1.00 94.44 86 GLY A CA 1
ATOM 683 C C . GLY A 1 86 ? -0.268 -8.787 -10.978 1.00 94.44 86 GLY A C 1
ATOM 684 O O . GLY A 1 86 ? -0.751 -9.407 -10.032 1.00 94.44 86 GLY A O 1
ATOM 685 N N . ALA A 1 87 ? 0.532 -7.735 -10.783 1.00 95.12 87 ALA A N 1
ATOM 686 C CA . ALA A 1 87 ? 0.745 -7.184 -9.449 1.00 95.12 87 ALA A CA 1
ATOM 687 C C . ALA A 1 87 ? -0.495 -6.416 -8.965 1.00 95.12 87 ALA A C 1
ATOM 689 O O . ALA A 1 87 ? -1.021 -5.563 -9.680 1.00 95.12 87 ALA A O 1
ATOM 690 N N . HIS A 1 88 ? -0.899 -6.650 -7.716 1.00 95.50 88 HIS A N 1
ATOM 691 C CA . HIS A 1 88 ? -1.865 -5.794 -7.033 1.00 95.50 88 HIS A CA 1
ATOM 692 C C . HIS A 1 88 ? -1.191 -4.478 -6.628 1.00 95.50 88 HIS A C 1
ATOM 694 O O . HIS A 1 88 ? -0.180 -4.481 -5.919 1.00 95.50 88 HIS A O 1
ATOM 700 N N . VAL A 1 89 ? -1.745 -3.351 -7.072 1.00 95.44 89 VAL A N 1
ATOM 701 C CA . VAL A 1 89 ? -1.168 -2.021 -6.855 1.00 95.44 89 VAL A CA 1
ATOM 702 C C . VAL A 1 89 ? -2.071 -1.215 -5.931 1.00 95.44 89 VAL A C 1
ATOM 704 O O . VAL A 1 89 ? -3.205 -0.908 -6.276 1.00 95.44 89 VAL A O 1
ATOM 707 N N . LEU A 1 90 ? -1.524 -0.798 -4.790 1.00 95.06 90 LEU A N 1
ATOM 708 C CA . LEU A 1 90 ? -2.091 0.256 -3.953 1.00 95.06 90 LEU A CA 1
ATOM 709 C C . LEU A 1 90 ? -1.169 1.474 -4.026 1.00 95.06 90 LEU A C 1
ATOM 711 O O . LEU A 1 90 ? 0.034 1.352 -3.786 1.00 95.06 90 LEU A O 1
ATOM 715 N N . LEU A 1 91 ? -1.722 2.639 -4.357 1.00 93.19 91 LEU A N 1
ATOM 716 C CA . LEU A 1 91 ? -0.955 3.868 -4.531 1.00 93.19 91 LEU A CA 1
ATOM 717 C C . LEU A 1 91 ? -1.617 5.019 -3.769 1.00 93.19 91 LEU A C 1
ATOM 719 O O . LEU A 1 91 ? -2.802 5.281 -3.942 1.00 93.19 91 LEU A O 1
ATOM 723 N N . VAL A 1 92 ? -0.826 5.724 -2.957 1.00 92.00 92 VAL A N 1
ATOM 724 C CA . VAL A 1 92 ? -1.226 6.980 -2.307 1.00 92.00 92 VAL A CA 1
ATOM 725 C C . VAL A 1 92 ? -0.658 8.140 -3.123 1.00 92.00 92 VAL A C 1
ATOM 727 O O . VAL A 1 92 ? 0.560 8.286 -3.227 1.00 92.00 92 VAL A O 1
ATOM 730 N N . ASP A 1 93 ? -1.536 8.933 -3.737 1.00 90.19 93 ASP A N 1
ATOM 731 C CA . ASP A 1 93 ? -1.172 10.029 -4.640 1.00 90.19 93 ASP A CA 1
ATOM 732 C C . ASP A 1 93 ? -1.518 11.385 -4.020 1.00 90.19 93 ASP A C 1
ATOM 734 O O . ASP A 1 93 ? -2.674 11.658 -3.707 1.00 90.19 93 ASP A O 1
ATOM 738 N N . THR A 1 94 ? -0.523 12.257 -3.868 1.00 85.31 94 THR A N 1
ATOM 739 C CA . THR A 1 94 ? -0.722 13.633 -3.389 1.00 85.31 94 THR A CA 1
ATOM 740 C C . THR A 1 94 ? -0.876 14.647 -4.525 1.00 85.31 94 THR A C 1
ATOM 742 O O . THR A 1 94 ? -1.272 15.781 -4.273 1.00 85.31 94 THR A O 1
ATOM 745 N N . GLY A 1 95 ? -0.562 14.274 -5.771 1.00 82.88 95 GLY A N 1
ATOM 746 C CA . GLY A 1 95 ? -0.452 15.197 -6.906 1.00 82.88 95 GLY A CA 1
ATOM 747 C C . GLY A 1 95 ? -1.303 14.832 -8.121 1.00 82.88 95 GLY A C 1
ATOM 748 O O . GLY A 1 95 ? -1.058 15.380 -9.194 1.00 82.88 95 GLY A O 1
ATOM 749 N N . ASN A 1 96 ? -2.246 13.892 -7.986 1.00 85.19 96 ASN A N 1
ATOM 750 C CA . ASN A 1 96 ? -3.085 13.356 -9.071 1.00 85.19 96 ASN A CA 1
ATOM 751 C C . ASN A 1 96 ? -2.293 12.889 -10.309 1.00 85.19 96 ASN A C 1
ATOM 753 O O . ASN A 1 96 ? -2.818 12.837 -11.423 1.00 85.19 96 ASN A O 1
ATOM 757 N N . SER A 1 97 ? -1.018 12.544 -10.119 1.00 88.56 97 SER A N 1
ATOM 758 C CA . SER A 1 97 ? -0.111 12.112 -11.182 1.00 88.56 97 SER A CA 1
ATOM 759 C C . SER A 1 97 ? -0.519 10.768 -11.790 1.00 88.56 97 SER A C 1
ATOM 761 O O . SER A 1 97 ? -0.149 10.484 -12.929 1.00 88.56 97 SER A O 1
ATOM 763 N N . TYR A 1 98 ? -1.270 9.946 -11.053 1.00 93.81 98 TYR A N 1
ATOM 764 C CA . TYR A 1 98 ? -1.617 8.581 -11.459 1.00 93.81 98 TYR A CA 1
ATOM 765 C C . TYR A 1 98 ? -3.097 8.413 -11.835 1.00 93.81 98 TYR A C 1
ATOM 767 O O . TYR A 1 98 ? -3.488 7.339 -12.295 1.00 93.81 98 TYR A O 1
ATOM 775 N N . LEU A 1 99 ? -3.908 9.476 -11.731 1.00 93.75 99 LEU A N 1
ATOM 776 C CA . LEU A 1 99 ? -5.329 9.462 -12.103 1.00 93.75 99 LEU A CA 1
ATOM 777 C C . LEU A 1 99 ? -5.541 8.980 -13.545 1.00 93.75 99 LEU A C 1
ATOM 779 O O . LEU A 1 99 ? -6.391 8.130 -13.791 1.00 93.75 99 LEU A O 1
ATOM 783 N N . GLY A 1 100 ? -4.732 9.469 -14.490 1.00 94.62 100 GLY A N 1
ATOM 784 C CA . GLY A 1 100 ? -4.852 9.087 -15.899 1.00 94.62 100 GLY A CA 1
ATOM 785 C C . GLY A 1 100 ? -4.582 7.600 -16.157 1.00 94.62 100 GLY A C 1
ATOM 786 O O . GLY A 1 100 ? -5.270 6.989 -16.973 1.00 94.62 100 GLY A O 1
ATOM 787 N N . LEU A 1 101 ? -3.623 6.992 -15.445 1.00 95.19 101 LEU A N 1
ATOM 788 C CA . LEU A 1 101 ? -3.388 5.547 -15.537 1.00 95.19 101 LEU A CA 1
ATOM 789 C C . LEU A 1 101 ? -4.556 4.768 -14.927 1.00 95.19 101 LEU A C 1
ATOM 791 O O . LEU A 1 101 ? -5.023 3.812 -15.541 1.00 95.19 101 LEU A O 1
ATOM 795 N N . SER A 1 102 ? -5.040 5.196 -13.759 1.00 96.00 102 SER A N 1
ATOM 796 C CA . SER A 1 102 ? -6.173 4.552 -13.092 1.00 96.00 102 SER A CA 1
ATOM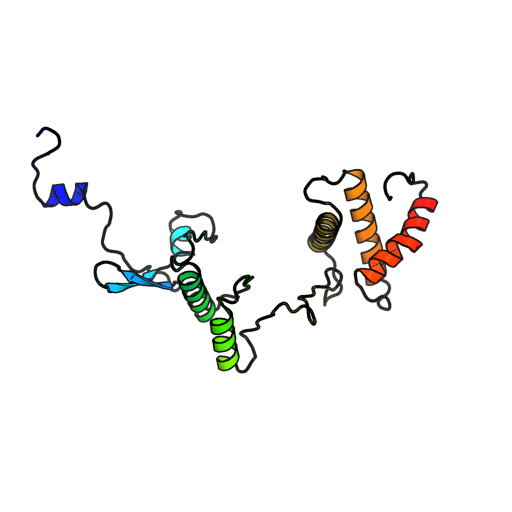 797 C C . SER A 1 102 ? -7.426 4.568 -13.977 1.00 96.00 102 SER A C 1
ATOM 799 O O . SER A 1 102 ? -8.011 3.523 -14.236 1.00 96.00 102 SER A O 1
ATOM 801 N N . GLN A 1 103 ? -7.756 5.716 -14.581 1.00 96.25 103 GLN A N 1
ATOM 802 C CA . GLN A 1 103 ? -8.866 5.846 -15.534 1.00 96.25 103 GLN A CA 1
ATOM 803 C C . GLN A 1 103 ? -8.690 4.978 -16.785 1.00 96.25 103 GLN A C 1
ATOM 805 O O . GLN A 1 103 ? -9.657 4.402 -17.280 1.00 96.25 103 GLN A O 1
ATOM 810 N N . LEU A 1 104 ? -7.467 4.871 -17.316 1.00 96.00 104 LEU A N 1
ATOM 811 C CA . LEU A 1 104 ? -7.194 4.001 -18.460 1.00 96.00 104 LEU A CA 1
ATOM 812 C C . LEU A 1 104 ? -7.473 2.533 -18.119 1.00 96.00 104 LEU A C 1
ATOM 814 O O . LEU A 1 104 ? -8.079 1.826 -18.925 1.00 96.00 104 LEU A O 1
ATOM 818 N N . ILE A 1 105 ? -7.035 2.088 -16.938 1.00 96.81 105 ILE A N 1
ATOM 819 C CA . ILE A 1 105 ? -7.307 0.741 -16.432 1.00 96.81 105 ILE A CA 1
ATOM 820 C C . ILE A 1 105 ? -8.815 0.558 -16.258 1.00 96.81 105 ILE A C 1
ATOM 822 O O . ILE A 1 105 ? -9.367 -0.366 -16.844 1.00 96.81 105 ILE A O 1
ATOM 826 N N . HIS A 1 106 ? -9.481 1.491 -15.578 1.00 97.31 106 HIS A N 1
ATOM 827 C CA . HIS A 1 106 ? -10.922 1.474 -15.333 1.00 97.31 106 HIS A CA 1
ATOM 828 C C . HIS A 1 106 ? -11.746 1.323 -16.607 1.00 97.31 106 HIS A C 1
ATOM 830 O O . HIS A 1 106 ? -12.626 0.470 -16.703 1.00 97.31 106 HIS A O 1
ATOM 836 N N . ASN A 1 107 ? -11.425 2.116 -17.629 1.00 97.06 107 ASN A N 1
ATOM 837 C CA . ASN A 1 107 ? -12.112 2.052 -18.913 1.00 97.06 107 ASN A CA 1
ATOM 838 C C . ASN A 1 107 ? -11.871 0.713 -19.620 1.00 97.06 107 ASN A C 1
ATOM 840 O O . ASN A 1 107 ? -12.778 0.182 -20.259 1.00 97.06 107 ASN A O 1
ATOM 844 N N . ARG A 1 108 ? -10.655 0.162 -19.517 1.00 95.69 108 ARG A N 1
ATOM 845 C CA . ARG A 1 108 ? -10.287 -1.113 -20.145 1.00 95.69 108 ARG A CA 1
ATOM 846 C C . ARG A 1 108 ? -10.937 -2.313 -19.459 1.00 95.69 108 ARG A C 1
ATOM 848 O O . ARG A 1 108 ? -11.238 -3.288 -20.137 1.00 95.69 108 ARG A O 1
ATOM 855 N N . THR A 1 109 ? -11.120 -2.249 -18.146 1.00 96.06 109 THR A N 1
ATOM 856 C CA . THR A 1 109 ? -11.729 -3.313 -17.338 1.00 96.06 109 THR A CA 1
ATOM 857 C C . THR A 1 109 ? -13.223 -3.096 -17.110 1.00 96.06 109 THR A C 1
ATOM 859 O O . THR A 1 109 ? -13.824 -3.796 -16.307 1.00 96.06 109 THR A O 1
ATOM 862 N N . HIS A 1 110 ? -13.841 -2.128 -17.797 1.00 95.69 110 HIS A N 1
ATOM 863 C CA . HIS A 1 110 ? -15.263 -1.799 -17.647 1.00 95.69 110 HIS A CA 1
ATOM 864 C C . HIS A 1 110 ? -15.687 -1.536 -16.191 1.00 95.69 110 HIS A C 1
ATOM 866 O O . HIS A 1 110 ? -16.807 -1.838 -15.789 1.00 95.69 110 HIS A O 1
ATOM 872 N N . GLY A 1 111 ? -14.783 -0.946 -15.411 1.00 93.94 111 GLY A N 1
ATOM 873 C CA . GLY A 1 111 ? -15.006 -0.585 -14.019 1.00 93.94 111 GLY A CA 1
ATOM 874 C C . GLY A 1 111 ? -14.695 -1.667 -12.989 1.00 93.94 111 GLY A C 1
ATOM 875 O O . GLY A 1 111 ? -14.828 -1.395 -11.799 1.00 93.94 111 GLY A O 1
ATOM 876 N N . GLU A 1 112 ? -14.231 -2.849 -13.405 1.00 94.56 112 GLU A N 1
ATOM 877 C CA . GLU A 1 112 ? -13.790 -3.904 -12.478 1.00 94.56 112 GLU A CA 1
ATOM 878 C C . GLU A 1 112 ? -12.485 -3.547 -11.742 1.00 94.56 112 GLU A C 1
ATOM 880 O O . GLU A 1 112 ? -12.189 -4.112 -10.693 1.00 94.56 112 GLU A O 1
ATOM 885 N N . ASP A 1 113 ? -11.704 -2.604 -12.276 1.00 96.38 113 ASP A N 1
ATOM 886 C CA . ASP A 1 113 ? -10.405 -2.194 -11.736 1.00 96.38 113 ASP A CA 1
ATOM 887 C C . ASP A 1 113 ? -10.161 -0.692 -11.991 1.00 96.38 113 ASP A C 1
ATOM 889 O O . ASP A 1 113 ? -11.039 0.007 -12.499 1.00 96.38 113 ASP A O 1
ATOM 893 N N . GLY A 1 114 ? -8.989 -0.159 -11.639 1.00 94.94 114 GLY A N 1
ATOM 894 C CA . GLY A 1 114 ? -8.655 1.251 -11.859 1.00 94.94 114 GLY A CA 1
ATOM 895 C C . GLY A 1 114 ? -9.470 2.185 -10.966 1.00 94.94 114 GLY A C 1
ATOM 896 O O . GLY A 1 114 ? -10.008 3.199 -11.408 1.00 94.94 114 GLY A O 1
ATOM 897 N N . ILE A 1 115 ? -9.612 1.817 -9.694 1.00 93.56 115 ILE A N 1
ATOM 898 C CA . ILE A 1 115 ? -10.378 2.596 -8.723 1.00 93.56 115 ILE A CA 1
ATOM 899 C C . ILE A 1 115 ? -9.493 3.725 -8.191 1.00 93.56 115 ILE A C 1
ATOM 901 O O . ILE A 1 115 ? -8.399 3.491 -7.679 1.00 93.56 115 ILE A O 1
ATOM 905 N N . TYR A 1 116 ? -9.966 4.965 -8.306 1.00 92.25 116 TYR A N 1
ATOM 906 C CA . TYR A 1 116 ? -9.271 6.142 -7.793 1.00 92.25 116 TYR A CA 1
ATOM 907 C C . TYR A 1 116 ? -10.167 6.894 -6.809 1.00 92.25 116 TYR A C 1
ATOM 909 O O . TYR A 1 116 ? -11.206 7.432 -7.192 1.00 92.25 116 TYR A O 1
ATOM 917 N N . PHE A 1 117 ? -9.756 6.946 -5.543 1.00 88.94 117 PHE A N 1
ATOM 918 C CA . PHE A 1 117 ? -10.445 7.715 -4.510 1.00 88.94 117 PHE A CA 1
ATOM 919 C C . PHE A 1 117 ? -9.833 9.109 -4.409 1.00 88.94 117 PHE A C 1
ATOM 921 O O . PHE A 1 117 ? -8.682 9.267 -4.006 1.00 88.94 117 PHE A O 1
ATOM 928 N N . THR A 1 118 ? -10.617 10.123 -4.762 1.00 86.38 118 THR A N 1
ATOM 929 C CA . THR A 1 118 ? -10.206 11.523 -4.636 1.00 86.38 118 THR A CA 1
ATOM 930 C C . THR A 1 118 ? -10.731 12.092 -3.329 1.00 86.38 118 THR A C 1
ATOM 932 O O . THR A 1 118 ? -11.931 12.045 -3.068 1.00 86.38 118 THR A O 1
ATOM 935 N N . TYR A 1 119 ? -9.841 12.678 -2.531 1.00 82.44 119 TYR A N 1
ATOM 936 C CA . TYR A 1 119 ? -10.251 13.492 -1.394 1.00 82.44 119 TYR A CA 1
ATOM 937 C C . TYR A 1 119 ? -10.981 14.748 -1.886 1.00 82.44 119 TYR A C 1
ATOM 939 O O . TYR A 1 119 ? -10.448 15.508 -2.697 1.00 82.44 119 TYR A O 1
ATOM 947 N N . THR A 1 120 ? -12.175 14.992 -1.356 1.00 82.06 120 THR A N 1
ATOM 948 C CA . THR A 1 120 ? -12.892 16.268 -1.492 1.00 82.06 120 THR A CA 1
ATOM 949 C C . THR A 1 120 ? -13.340 16.729 -0.109 1.00 82.06 120 THR A C 1
ATOM 951 O O . THR A 1 120 ? -13.444 15.910 0.803 1.00 82.06 120 THR A O 1
ATOM 954 N N . ASN A 1 121 ? -13.598 18.026 0.075 1.00 81.56 121 ASN A N 1
ATOM 955 C CA . ASN A 1 121 ? -14.091 18.519 1.367 1.00 81.56 121 ASN A CA 1
ATOM 956 C C . ASN A 1 121 ? -15.492 17.970 1.674 1.00 81.56 121 ASN A C 1
ATOM 958 O O . ASN A 1 121 ? -15.830 17.740 2.831 1.00 81.56 121 ASN A O 1
ATOM 962 N N . GLU A 1 122 ? -16.293 17.746 0.634 1.00 86.19 122 GLU A N 1
ATOM 963 C CA . GLU A 1 122 ? -17.656 17.232 0.721 1.00 86.19 122 GLU A CA 1
ATOM 964 C C . GLU A 1 122 ? -17.686 15.709 0.919 1.00 86.19 122 GLU A C 1
ATOM 966 O O . GLU A 1 122 ? -18.582 15.188 1.579 1.00 86.19 122 GLU A O 1
ATOM 971 N N . ASN A 1 123 ? -16.703 14.996 0.363 1.00 82.19 123 ASN A N 1
ATOM 972 C CA . ASN A 1 123 ? -16.537 13.552 0.491 1.00 82.19 123 ASN A CA 1
ATOM 973 C C . ASN A 1 123 ? -15.059 13.221 0.782 1.00 82.19 123 ASN A C 1
ATOM 975 O O . ASN A 1 123 ? -14.288 12.945 -0.150 1.00 82.19 123 ASN A O 1
ATOM 979 N N . PRO A 1 124 ? -14.630 13.311 2.055 1.00 83.00 124 PRO A N 1
ATOM 980 C CA . PRO A 1 124 ? -13.275 12.957 2.445 1.00 83.00 124 PRO A CA 1
ATOM 981 C C . PRO A 1 124 ? -13.064 11.445 2.334 1.00 83.00 124 PRO A C 1
ATOM 983 O O . PRO A 1 124 ? -13.997 10.650 2.456 1.00 83.00 124 PRO A O 1
ATOM 986 N N . ILE A 1 125 ? -11.809 11.029 2.157 1.00 83.56 125 ILE A N 1
ATOM 987 C CA . ILE A 1 125 ? -11.453 9.610 2.240 1.00 83.56 125 ILE A CA 1
ATOM 988 C C . ILE A 1 125 ? -11.665 9.167 3.689 1.00 83.56 125 ILE A C 1
ATOM 990 O O . ILE A 1 125 ? -10.954 9.611 4.590 1.00 83.56 125 ILE A O 1
ATOM 994 N N . ALA A 1 126 ? -12.647 8.297 3.905 1.00 82.62 126 ALA A N 1
ATOM 995 C CA . ALA A 1 126 ? -12.984 7.767 5.215 1.00 82.62 126 ALA A CA 1
ATOM 996 C C . ALA A 1 126 ? -12.651 6.275 5.286 1.00 82.62 126 ALA A C 1
ATOM 998 O O . ALA A 1 126 ? -12.986 5.498 4.394 1.00 82.62 126 ALA A O 1
ATOM 999 N N . PHE A 1 127 ? -12.022 5.871 6.385 1.00 85.75 127 PHE A N 1
ATOM 1000 C CA . PHE A 1 127 ? -11.796 4.475 6.732 1.00 85.75 127 PHE A CA 1
ATOM 1001 C C . PHE A 1 127 ? -12.276 4.254 8.159 1.00 85.75 127 PHE A C 1
ATOM 1003 O O . PHE A 1 127 ? -11.929 5.020 9.059 1.00 85.75 127 PHE A O 1
ATOM 1010 N N . ASN A 1 128 ? -13.076 3.211 8.369 1.00 90.81 128 ASN A N 1
ATOM 1011 C CA . ASN A 1 128 ? -13.533 2.845 9.699 1.00 90.81 128 ASN A CA 1
ATOM 1012 C C . ASN A 1 128 ? -12.626 1.748 10.277 1.00 90.81 128 ASN A C 1
ATOM 1014 O O . ASN A 1 128 ? -12.751 0.586 9.883 1.00 90.81 128 ASN A O 1
ATOM 1018 N N . PRO A 1 129 ? -11.740 2.070 11.233 1.00 91.56 129 PRO A N 1
ATOM 1019 C CA . PRO A 1 129 ? -10.799 1.098 11.777 1.00 91.56 129 PRO A CA 1
ATOM 1020 C C . PRO A 1 129 ? -11.480 0.031 12.639 1.00 91.56 129 PRO A C 1
ATOM 1022 O O . PRO A 1 129 ? -10.915 -1.047 12.810 1.00 91.56 129 PRO A O 1
ATOM 1025 N N . PHE A 1 130 ? -12.695 0.297 13.130 1.00 93.19 130 PHE A N 1
ATOM 1026 C CA . PHE A 1 130 ? -13.498 -0.649 13.903 1.00 93.19 130 PHE A CA 1
ATOM 1027 C C . PHE A 1 130 ? -14.363 -1.564 13.029 1.00 93.19 130 PHE A C 1
ATOM 1029 O O . PHE A 1 130 ? -15.038 -2.438 13.558 1.00 93.19 130 PHE A O 1
ATOM 1036 N N . TYR A 1 131 ? -14.351 -1.397 11.705 1.00 90.12 131 TYR A N 1
ATOM 1037 C CA . TYR A 1 131 ? -15.058 -2.292 10.798 1.00 90.12 131 TYR A CA 1
ATOM 1038 C C . TYR A 1 131 ? -14.139 -3.425 10.317 1.00 90.12 131 TYR A C 1
ATOM 1040 O O . TYR A 1 131 ? -13.024 -3.184 9.845 1.00 90.12 131 TYR A O 1
ATOM 1048 N N . VAL A 1 132 ? -14.630 -4.658 10.428 1.00 88.50 132 VAL A N 1
ATOM 1049 C CA . VAL A 1 132 ? -14.052 -5.885 9.862 1.00 88.50 132 VAL A CA 1
ATOM 1050 C C . VAL A 1 132 ? -15.204 -6.738 9.340 1.00 88.50 132 VAL A C 1
ATOM 1052 O O . VAL A 1 132 ? -16.202 -6.921 10.036 1.00 88.50 132 VAL A O 1
ATOM 1055 N N . GLU A 1 133 ? -15.094 -7.214 8.103 1.00 85.94 133 GLU A N 1
ATOM 1056 C CA . GLU A 1 133 ? -16.186 -7.910 7.410 1.00 85.94 133 GLU A CA 1
ATOM 1057 C C . GLU A 1 133 ? -16.550 -9.245 8.079 1.00 85.94 133 GLU A C 1
ATOM 1059 O O . GLU A 1 133 ? -17.725 -9.579 8.217 1.00 85.94 133 GLU A O 1
ATOM 1064 N N . ASP A 1 134 ? -15.548 -9.979 8.562 1.00 87.62 134 ASP A N 1
ATOM 1065 C CA . ASP A 1 134 ? -15.705 -11.266 9.245 1.00 87.62 134 ASP A CA 1
ATOM 1066 C C . ASP A 1 134 ? -15.996 -11.136 10.753 1.00 87.62 134 ASP A C 1
ATOM 1068 O O . ASP A 1 134 ? -16.299 -12.128 11.422 1.00 87.62 134 ASP A O 1
ATOM 1072 N N . GLY A 1 135 ? -15.932 -9.920 11.305 1.00 83.88 135 GLY A N 1
ATOM 1073 C CA . GLY A 1 135 ? -16.098 -9.667 12.737 1.00 83.88 135 GLY A CA 1
ATOM 1074 C C . GLY A 1 135 ? -14.901 -10.085 13.601 1.00 83.88 135 GLY A C 1
ATOM 1075 O O . GLY A 1 135 ? -15.019 -10.057 14.830 1.00 83.88 135 GLY A O 1
ATOM 1076 N N . VAL A 1 136 ? -13.772 -10.485 13.005 1.00 87.75 136 VAL A N 1
ATOM 1077 C CA . VAL A 1 136 ? -12.604 -10.999 13.728 1.00 87.75 136 VAL A CA 1
ATOM 1078 C C . VAL A 1 136 ? -11.590 -9.880 13.967 1.00 87.75 136 VAL A C 1
ATOM 1080 O O . VAL A 1 136 ? -11.096 -9.238 13.047 1.00 87.75 136 VAL A O 1
ATOM 1083 N N . PHE A 1 137 ? -11.246 -9.664 15.238 1.00 91.38 137 PHE A N 1
ATOM 1084 C CA . PHE A 1 137 ? -10.226 -8.700 15.654 1.00 91.38 137 PHE A CA 1
ATOM 1085 C C . PHE A 1 137 ? -9.035 -9.433 16.264 1.00 91.38 137 PHE A C 1
ATOM 1087 O O . PHE A 1 137 ? -9.029 -9.752 17.461 1.00 91.38 137 PHE A O 1
ATOM 1094 N N . ASP A 1 138 ? -8.030 -9.697 15.438 1.00 91.56 138 ASP A N 1
ATOM 1095 C CA . ASP A 1 138 ? -6.763 -10.263 15.884 1.00 91.56 138 ASP A CA 1
ATOM 1096 C C . ASP A 1 138 ? -5.915 -9.248 16.678 1.00 91.56 138 ASP A C 1
ATOM 1098 O O . ASP A 1 138 ? -6.296 -8.096 16.919 1.00 91.56 138 ASP A O 1
ATOM 1102 N N . ILE A 1 139 ? -4.762 -9.717 17.157 1.00 92.12 139 ILE A N 1
ATOM 1103 C CA . ILE A 1 139 ? -3.841 -8.901 17.953 1.00 92.12 139 ILE A CA 1
ATOM 1104 C C . ILE A 1 139 ? -3.309 -7.731 17.114 1.00 92.12 139 ILE A C 1
ATOM 1106 O O . ILE A 1 139 ? -3.256 -6.610 17.613 1.00 92.12 139 ILE A O 1
ATOM 1110 N N . GLU A 1 140 ? -2.977 -7.960 15.842 1.00 90.88 140 GLU A N 1
ATOM 1111 C CA . GLU A 1 140 ? -2.448 -6.923 14.948 1.00 90.88 140 GLU A CA 1
ATOM 1112 C C . GLU A 1 140 ? -3.469 -5.810 14.699 1.00 90.88 140 GLU A C 1
ATOM 1114 O O . GLU A 1 140 ? -3.136 -4.627 14.775 1.00 90.88 140 GLU A O 1
ATOM 1119 N N . LYS A 1 141 ? -4.740 -6.159 14.492 1.00 91.25 141 LYS A N 1
ATOM 1120 C CA . LYS A 1 141 ? -5.835 -5.209 14.308 1.00 91.25 141 LYS A CA 1
ATOM 1121 C C . LYS A 1 141 ? -6.051 -4.374 15.562 1.00 91.25 141 LYS A C 1
ATOM 1123 O O . LYS A 1 141 ? -6.139 -3.151 15.457 1.00 91.25 141 LYS A O 1
ATOM 1128 N N . LYS A 1 142 ? -6.089 -4.996 16.744 1.00 93.31 142 LYS A N 1
ATOM 1129 C CA . LYS A 1 142 ? -6.200 -4.279 18.029 1.00 93.31 142 LYS A CA 1
ATOM 1130 C C . LYS A 1 142 ? -5.054 -3.292 18.224 1.00 93.31 142 LYS A C 1
ATOM 1132 O O . LYS A 1 142 ? -5.293 -2.136 18.572 1.00 93.31 142 LYS A O 1
ATOM 1137 N N . GLU A 1 143 ? -3.831 -3.733 17.945 1.00 92.44 143 GLU A N 1
ATOM 1138 C CA . GLU A 1 143 ? -2.641 -2.888 18.010 1.00 92.44 143 GLU A CA 1
ATOM 1139 C C . GLU A 1 143 ? -2.705 -1.742 16.992 1.00 92.44 143 GLU A C 1
ATOM 1141 O O . GLU A 1 143 ? -2.458 -0.599 17.362 1.00 92.44 143 GLU A O 1
ATOM 1146 N N . SER A 1 144 ? -3.153 -1.993 15.757 1.00 93.62 144 SER A N 1
ATOM 1147 C CA . SER A 1 144 ? -3.318 -0.953 14.732 1.00 93.62 144 SER A CA 1
ATOM 1148 C C . SER A 1 144 ? -4.342 0.119 15.127 1.00 93.62 144 SER A C 1
ATOM 1150 O O . SER A 1 144 ? -4.092 1.306 14.926 1.00 93.62 144 SER A O 1
ATOM 1152 N N . ILE A 1 145 ? -5.465 -0.275 15.744 1.00 94.19 145 ILE A N 1
ATOM 1153 C CA . ILE A 1 145 ? -6.496 0.647 16.244 1.00 94.19 145 ILE A CA 1
ATOM 1154 C C . ILE A 1 145 ? -5.924 1.496 17.381 1.00 94.19 145 ILE A C 1
ATOM 1156 O O . ILE A 1 145 ? -6.098 2.713 17.385 1.00 94.19 145 ILE A O 1
ATOM 1160 N N . LYS A 1 146 ? -5.203 0.872 18.321 1.00 92.94 146 LYS A N 1
ATOM 1161 C CA . LYS A 1 146 ? -4.521 1.577 19.412 1.00 92.94 146 LYS A CA 1
ATOM 1162 C C . LYS A 1 146 ? -3.518 2.593 18.867 1.00 92.94 146 LYS A C 1
ATOM 1164 O O . LYS A 1 146 ? -3.568 3.752 19.265 1.00 92.94 146 LYS A O 1
ATOM 1169 N N . THR A 1 147 ? -2.644 2.184 17.947 1.00 91.62 147 THR A N 1
ATOM 1170 C CA . THR A 1 147 ? -1.657 3.073 17.322 1.00 91.62 147 THR A CA 1
ATOM 1171 C C . THR A 1 147 ? -2.341 4.227 16.600 1.00 91.62 147 THR A C 1
ATOM 1173 O O . THR A 1 147 ? -1.960 5.369 16.820 1.00 91.62 147 THR A O 1
ATOM 1176 N N . LEU A 1 148 ? -3.390 3.959 15.818 1.00 92.44 148 LEU A N 1
ATOM 1177 C CA . LEU A 1 148 ? -4.153 5.001 15.133 1.00 92.44 148 LEU A CA 1
ATOM 1178 C C . LEU A 1 148 ? -4.738 6.020 16.118 1.00 92.44 148 LEU A C 1
ATOM 1180 O O . LEU A 1 148 ? -4.592 7.220 15.908 1.00 92.44 148 LEU A O 1
ATOM 1184 N N . ILE A 1 149 ? -5.374 5.562 17.200 1.00 92.12 149 ILE A N 1
ATOM 1185 C CA . ILE A 1 149 ? -5.951 6.461 18.208 1.00 92.12 149 ILE A CA 1
ATOM 1186 C C . ILE A 1 149 ? -4.855 7.276 18.904 1.00 92.12 149 ILE A C 1
ATOM 1188 O O . ILE A 1 149 ? -5.036 8.476 19.081 1.00 92.12 149 ILE A O 1
ATOM 1192 N N . LEU A 1 150 ? -3.713 6.671 19.252 1.00 89.94 150 LEU A N 1
ATOM 1193 C CA . LEU A 1 150 ? -2.584 7.402 19.843 1.00 89.94 150 LEU A CA 1
ATOM 1194 C C . LEU A 1 150 ? -2.044 8.470 18.895 1.00 89.94 150 LEU A C 1
ATOM 1196 O O . LEU A 1 150 ? -1.819 9.591 19.333 1.00 89.94 150 LEU A O 1
ATOM 1200 N N . THR A 1 151 ? -1.886 8.151 17.610 1.00 88.50 151 THR A N 1
ATOM 1201 C CA . THR A 1 151 ? -1.432 9.108 16.592 1.00 88.50 151 THR A CA 1
ATOM 1202 C C . THR A 1 151 ? -2.428 10.251 16.379 1.00 88.50 151 THR A C 1
ATOM 1204 O O . THR A 1 151 ? -2.013 11.363 16.085 1.00 88.50 151 THR A O 1
ATOM 1207 N N . LEU A 1 152 ? -3.734 10.003 16.527 1.00 88.25 152 LEU A N 1
ATOM 1208 C CA . LEU A 1 152 ? -4.760 11.050 16.429 1.00 88.25 152 LEU A CA 1
ATOM 1209 C C . LEU A 1 152 ? -4.878 11.893 17.708 1.00 88.25 152 LEU A C 1
ATOM 1211 O O . LEU A 1 152 ? -5.239 13.065 17.635 1.00 88.25 152 LEU A O 1
ATOM 1215 N N . TRP A 1 153 ? -4.632 11.291 18.874 1.00 86.81 153 TRP A N 1
ATOM 1216 C CA . TRP A 1 153 ? -4.780 11.945 20.174 1.00 86.81 153 TRP A CA 1
ATOM 1217 C C . TRP A 1 153 ? -3.546 12.764 20.559 1.00 86.81 153 TRP A C 1
ATOM 1219 O O . TRP A 1 153 ? -3.683 13.897 21.024 1.00 86.81 153 TRP A O 1
ATOM 1229 N N . LYS A 1 154 ? -2.347 12.203 20.381 1.00 84.62 154 LYS A N 1
ATOM 1230 C CA . LYS A 1 154 ? -1.094 12.852 20.765 1.00 84.62 154 LYS A CA 1
ATOM 1231 C C . LYS A 1 154 ? -0.590 13.757 19.648 1.00 84.62 154 LYS A C 1
ATOM 1233 O O . LYS A 1 154 ? -0.643 13.413 18.471 1.00 84.62 154 LYS A O 1
ATOM 1238 N N . ARG A 1 155 ? -0.100 14.935 20.034 1.00 74.38 155 ARG A N 1
ATOM 1239 C CA . ARG A 1 155 ? 0.618 15.845 19.135 1.00 74.38 155 ARG A CA 1
ATOM 1240 C C . ARG A 1 155 ? 2.047 15.344 18.934 1.00 74.38 155 ARG A C 1
ATOM 1242 O O . ARG A 1 155 ? 2.556 14.598 19.768 1.00 74.38 155 ARG A O 1
ATOM 1249 N N . ASP A 1 156 ? 2.696 15.785 17.858 1.00 67.56 156 ASP A N 1
ATOM 1250 C CA . ASP A 1 156 ? 4.055 15.356 17.483 1.00 67.56 156 ASP A CA 1
ATOM 1251 C C . ASP A 1 156 ? 5.108 15.550 18.598 1.00 67.56 156 ASP A C 1
ATOM 1253 O O . ASP A 1 156 ? 6.155 14.904 18.581 1.00 67.56 156 ASP A O 1
ATOM 1257 N N . ASP A 1 157 ? 4.849 16.428 19.570 1.00 75.19 157 ASP A N 1
ATOM 1258 C CA . ASP A 1 157 ? 5.736 16.771 20.682 1.00 75.19 157 ASP A CA 1
ATOM 1259 C C . ASP A 1 157 ? 5.424 16.051 22.010 1.00 75.19 157 ASP A C 1
ATOM 1261 O O . ASP A 1 157 ? 6.191 16.185 22.967 1.00 75.19 157 ASP A O 1
ATOM 1265 N N . GLU A 1 158 ? 4.356 15.252 22.085 1.00 81.44 158 GLU A N 1
ATOM 1266 C CA . GLU A 1 158 ? 3.939 14.571 23.315 1.00 81.44 158 GLU A CA 1
ATOM 1267 C C . GLU A 1 158 ? 3.981 13.045 23.160 1.00 81.44 158 GLU A C 1
ATOM 1269 O O . GLU A 1 158 ? 3.047 12.411 22.669 1.00 81.44 158 GLU A O 1
ATOM 1274 N N . ALA A 1 159 ? 5.065 12.422 23.628 1.00 80.38 159 ALA A N 1
ATOM 1275 C CA . ALA A 1 159 ? 5.144 10.965 23.667 1.00 80.38 159 ALA A CA 1
ATOM 1276 C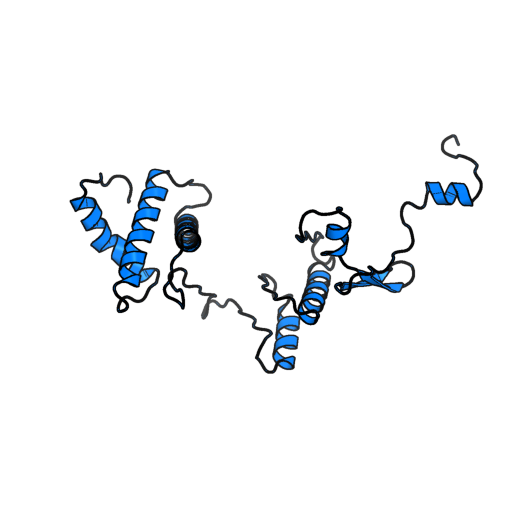 C . ALA A 1 159 ? 4.097 10.388 24.645 1.00 80.38 159 ALA A C 1
ATOM 1278 O O . ALA A 1 159 ? 3.989 10.880 25.776 1.00 80.38 159 ALA A O 1
ATOM 1279 N N . PRO A 1 160 ? 3.359 9.329 24.262 1.00 81.12 160 PRO A N 1
ATOM 1280 C CA . PRO A 1 160 ? 2.377 8.717 25.142 1.00 81.12 160 PRO A CA 1
ATOM 1281 C C . PRO A 1 160 ? 3.051 8.118 26.378 1.00 81.12 160 PRO A C 1
ATOM 1283 O O . PRO A 1 160 ? 4.099 7.469 26.308 1.00 81.12 160 PRO A O 1
ATOM 1286 N N . LYS A 1 161 ? 2.438 8.323 27.543 1.00 88.19 161 LYS A N 1
ATOM 1287 C CA . LYS A 1 161 ? 2.871 7.668 28.777 1.00 88.19 161 LYS A CA 1
ATOM 1288 C C . LYS A 1 161 ? 2.497 6.195 28.712 1.00 88.19 161 LYS A C 1
ATOM 1290 O O . LYS A 1 161 ? 1.442 5.814 28.210 1.00 88.19 161 LYS A O 1
ATOM 1295 N N . ARG A 1 162 ? 3.302 5.353 29.361 1.00 85.50 162 ARG A N 1
ATOM 1296 C CA . ARG A 1 162 ? 3.002 3.918 29.484 1.00 85.50 162 ARG A CA 1
ATOM 1297 C C . ARG A 1 162 ? 1.636 3.648 30.135 1.00 85.50 162 ARG A C 1
ATOM 1299 O O . ARG A 1 162 ? 1.006 2.650 29.802 1.00 85.50 162 ARG A O 1
ATOM 1306 N N . SER A 1 163 ? 1.179 4.507 31.054 1.00 85.56 163 SER A N 1
ATOM 1307 C CA . SER A 1 163 ? -0.164 4.389 31.642 1.00 85.56 163 SER A CA 1
ATOM 1308 C C . SER A 1 163 ? -1.259 4.602 30.598 1.00 85.56 163 SER A C 1
ATOM 1310 O O . SER A 1 163 ? -2.172 3.786 30.519 1.00 85.56 163 SER A O 1
ATOM 1312 N N . GLU A 1 164 ? -1.125 5.616 29.743 1.00 86.50 164 GLU A N 1
ATOM 1313 C CA . GLU A 1 164 ? -2.073 5.936 28.668 1.00 86.50 164 GLU A CA 1
ATOM 1314 C C . GLU A 1 164 ? -2.139 4.820 27.621 1.00 86.50 164 GLU A C 1
ATOM 1316 O O . GLU A 1 164 ? -3.228 4.400 27.236 1.00 86.50 164 GLU A O 1
ATOM 1321 N N . GLU A 1 165 ? -0.992 4.272 27.206 1.00 88.50 165 GLU A N 1
ATOM 1322 C CA . GLU A 1 165 ? -0.952 3.147 26.262 1.00 88.50 165 GLU A CA 1
ATOM 1323 C C . GLU A 1 165 ? -1.681 1.913 26.805 1.00 88.50 165 GLU A C 1
ATOM 1325 O O . GLU A 1 165 ? -2.448 1.265 26.088 1.00 88.50 165 GLU A O 1
ATOM 1330 N N . VAL A 1 166 ? -1.455 1.586 28.081 1.00 88.94 166 VAL A N 1
ATOM 1331 C CA . VAL A 1 166 ? -2.116 0.459 28.751 1.00 88.94 166 VAL A CA 1
ATOM 1332 C C . VAL A 1 166 ? -3.610 0.726 28.886 1.00 88.94 166 VAL A C 1
ATOM 1334 O O . VAL A 1 166 ? -4.426 -0.156 28.612 1.00 88.94 166 VAL A O 1
ATOM 1337 N N . ALA A 1 167 ? -3.985 1.938 29.285 1.00 88.75 167 ALA A N 1
ATOM 1338 C CA . ALA A 1 167 ? -5.372 2.292 29.514 1.00 88.75 167 ALA A CA 1
ATOM 1339 C C . ALA A 1 167 ? -6.177 2.317 28.203 1.00 88.75 167 ALA A C 1
ATOM 1341 O O . ALA A 1 167 ? -7.296 1.799 28.170 1.00 88.75 167 ALA A O 1
ATOM 1342 N N . LEU A 1 168 ? -5.581 2.807 27.113 1.00 92.12 168 LEU A N 1
ATOM 1343 C CA . LEU A 1 168 ? -6.159 2.751 25.774 1.00 92.12 168 LEU A CA 1
ATOM 1344 C C . LEU A 1 168 ? -6.230 1.318 25.236 1.00 92.12 168 LEU A C 1
ATOM 1346 O O . LEU A 1 168 ? -7.250 0.934 24.672 1.00 92.12 168 LEU A O 1
ATOM 1350 N N . SER A 1 169 ? -5.189 0.504 25.439 1.00 92.75 169 SER A N 1
ATOM 1351 C CA . SER A 1 169 ? -5.200 -0.912 25.043 1.00 92.75 169 SER A CA 1
ATOM 1352 C C . SER A 1 169 ? -6.353 -1.680 25.702 1.00 92.75 169 SER A C 1
ATOM 1354 O O . SER A 1 169 ? -7.089 -2.423 25.041 1.00 92.75 169 SER A O 1
ATOM 1356 N N . ASN A 1 170 ? -6.574 -1.436 26.997 1.00 92.31 170 ASN A N 1
ATOM 1357 C CA . ASN A 1 170 ? -7.692 -2.004 27.746 1.00 92.31 170 ASN A CA 1
ATOM 1358 C C . ASN A 1 170 ? -9.047 -1.500 27.225 1.00 92.31 170 ASN A C 1
ATOM 1360 O O . ASN A 1 170 ? -9.954 -2.309 27.029 1.00 92.31 170 ASN A O 1
ATOM 1364 N N . ALA A 1 171 ? -9.177 -0.197 26.955 1.00 94.12 171 ALA A N 1
ATOM 1365 C CA . ALA A 1 171 ? -10.401 0.397 26.418 1.00 94.12 171 ALA A CA 1
ATOM 1366 C C . ALA A 1 171 ? -10.762 -0.172 25.036 1.00 94.12 171 ALA A C 1
ATOM 1368 O O . ALA A 1 171 ? -11.896 -0.596 24.821 1.00 94.12 171 ALA A O 1
ATOM 1369 N N . VAL A 1 172 ? -9.793 -0.244 24.116 1.00 95.25 172 VAL A N 1
ATOM 1370 C CA . VAL A 1 172 ? -9.967 -0.821 22.772 1.00 95.25 172 VAL A CA 1
ATOM 1371 C C . VAL A 1 172 ? -10.364 -2.292 22.869 1.00 95.25 172 VAL A C 1
ATOM 1373 O O . VAL A 1 172 ? -11.299 -2.722 22.197 1.00 95.25 172 VAL A O 1
ATOM 1376 N N . SER A 1 173 ? -9.704 -3.059 23.738 1.00 94.62 173 SER A N 1
ATOM 1377 C CA . SER A 1 173 ? -10.016 -4.479 23.930 1.00 94.62 173 SER A CA 1
ATOM 1378 C C . SER A 1 173 ? -11.433 -4.695 24.464 1.00 94.62 173 SER A C 1
ATOM 1380 O O . SER A 1 173 ? -12.161 -5.528 23.926 1.00 94.62 173 SER A O 1
ATOM 1382 N N . ALA A 1 174 ? -11.838 -3.926 25.478 1.00 93.88 174 ALA A N 1
ATOM 1383 C CA . ALA A 1 174 ? -13.168 -4.018 26.075 1.00 93.88 174 ALA A CA 1
ATOM 1384 C C . ALA A 1 174 ? -14.270 -3.554 25.106 1.00 93.88 174 ALA A C 1
ATOM 1386 O O . ALA A 1 174 ? -15.346 -4.150 25.045 1.00 93.88 174 ALA A O 1
ATOM 1387 N N . TYR A 1 175 ? -13.992 -2.526 24.304 1.00 95.69 175 TYR A N 1
ATOM 1388 C CA . TYR A 1 175 ? -14.918 -2.069 23.277 1.00 95.69 175 TYR A CA 1
ATOM 1389 C C . TYR A 1 175 ? -15.094 -3.099 22.159 1.00 95.69 175 TYR A C 1
ATOM 1391 O O . TYR A 1 175 ? -16.223 -3.391 21.771 1.00 95.69 175 TYR A O 1
ATOM 1399 N N . ILE A 1 176 ? -13.997 -3.698 21.684 1.00 94.62 176 ILE A N 1
ATOM 1400 C CA . ILE A 1 176 ? -14.043 -4.773 20.687 1.00 94.62 176 ILE A CA 1
ATOM 1401 C C . ILE A 1 176 ? -14.875 -5.947 21.207 1.00 94.62 176 ILE A C 1
ATOM 1403 O O . ILE A 1 176 ? -15.757 -6.435 20.511 1.00 94.62 176 ILE A O 1
ATOM 1407 N N . GLU A 1 177 ? -14.675 -6.350 22.462 1.00 92.94 177 GLU A N 1
ATOM 1408 C CA . GLU A 1 177 ? -15.477 -7.400 23.095 1.00 92.94 177 GLU A CA 1
ATOM 1409 C C . GLU A 1 177 ? -16.980 -7.067 23.099 1.00 92.94 177 GLU A C 1
ATOM 1411 O O . GLU A 1 177 ? -17.804 -7.947 22.837 1.00 92.94 177 GLU A O 1
ATOM 1416 N N . ARG A 1 178 ? -17.348 -5.798 23.333 1.00 92.44 178 ARG A N 1
ATOM 1417 C CA . ARG A 1 178 ? -18.738 -5.329 23.251 1.00 92.44 178 ARG A CA 1
ATOM 1418 C C . ARG A 1 178 ? -19.303 -5.454 21.838 1.00 92.44 178 ARG A C 1
ATOM 1420 O O . ARG A 1 178 ? -20.352 -6.070 21.686 1.00 92.44 178 ARG A O 1
ATOM 1427 N N . ILE A 1 179 ? -18.633 -4.908 20.822 1.00 93.75 179 ILE A N 1
ATOM 1428 C CA . ILE A 1 179 ? -19.149 -4.904 19.437 1.00 93.75 179 ILE A CA 1
ATOM 1429 C C . ILE A 1 179 ? -19.146 -6.302 18.800 1.00 93.75 179 ILE A C 1
ATOM 1431 O O . ILE A 1 179 ? -19.945 -6.578 17.911 1.00 93.75 179 ILE A O 1
ATOM 1435 N N . THR A 1 180 ? -18.288 -7.216 19.268 1.00 91.25 180 THR A N 1
ATOM 1436 C CA . THR A 1 180 ? -18.319 -8.627 18.853 1.00 91.25 180 THR A CA 1
ATOM 1437 C C . THR A 1 180 ? -19.492 -9.376 19.496 1.00 91.25 180 THR A C 1
ATOM 1439 O O . THR A 1 180 ? -20.101 -10.227 18.847 1.00 91.25 180 THR A O 1
ATOM 1442 N N . ARG A 1 181 ? -19.825 -9.080 20.761 1.00 91.00 181 ARG A N 1
ATOM 1443 C CA . ARG A 1 181 ? -20.951 -9.713 21.474 1.00 91.00 181 ARG A CA 1
ATOM 1444 C C . ARG A 1 181 ? -22.308 -9.171 21.046 1.00 91.00 181 ARG A C 1
ATOM 1446 O O . ARG A 1 181 ? -23.245 -9.949 20.888 1.00 91.00 181 ARG A O 1
ATOM 1453 N N . ASP A 1 182 ? -22.413 -7.860 20.884 1.00 90.75 182 ASP A N 1
ATOM 1454 C CA . ASP A 1 182 ? -23.648 -7.166 20.549 1.00 90.75 182 ASP A CA 1
ATOM 1455 C C . ASP A 1 182 ? -23.545 -6.533 19.159 1.00 90.75 182 ASP A C 1
ATOM 1457 O O . ASP A 1 182 ? -23.044 -5.422 18.985 1.00 90.75 182 ASP A O 1
ATOM 1461 N N . LYS A 1 183 ? -24.075 -7.251 18.164 1.00 88.19 183 LYS A N 1
ATOM 1462 C CA . LYS A 1 183 ? -24.103 -6.808 16.765 1.00 88.19 183 LYS A CA 1
ATOM 1463 C C . LYS A 1 183 ? -25.080 -5.653 16.502 1.00 88.19 183 LYS A C 1
ATOM 1465 O O . LYS A 1 183 ? -25.126 -5.168 15.376 1.00 88.19 183 LYS A O 1
ATOM 1470 N N . SER A 1 184 ? -25.870 -5.222 17.493 1.00 91.31 184 SER A N 1
ATOM 1471 C CA . SER A 1 184 ? -26.717 -4.029 17.359 1.00 91.31 184 SER A CA 1
ATOM 1472 C C . SER A 1 184 ? -25.906 -2.732 17.448 1.00 91.31 184 SER A C 1
ATOM 1474 O O . SER A 1 184 ? -26.326 -1.699 16.924 1.00 91.31 184 SER A O 1
ATOM 1476 N N . VAL A 1 185 ? -24.716 -2.784 18.055 1.00 91.56 185 VAL A N 1
ATOM 1477 C CA . VAL A 1 185 ? -23.811 -1.640 18.146 1.00 91.56 185 VAL A CA 1
ATOM 1478 C C . VAL A 1 185 ? -23.072 -1.487 16.825 1.00 91.56 185 VAL A C 1
ATOM 1480 O O . VAL A 1 185 ? -22.302 -2.356 16.422 1.00 91.56 185 VAL A O 1
ATOM 1483 N N . THR A 1 186 ? -23.271 -0.353 16.154 1.00 93.50 186 THR A N 1
ATOM 1484 C CA . THR A 1 186 ? -22.496 -0.027 14.952 1.00 93.50 186 THR A CA 1
ATOM 1485 C C . THR A 1 186 ? -21.052 0.264 15.361 1.00 93.50 186 THR A C 1
ATOM 1487 O O . THR A 1 186 ? -20.832 1.200 16.131 1.00 93.50 186 THR A O 1
ATOM 1490 N N . PRO A 1 187 ? -20.056 -0.487 14.872 1.00 93.81 187 PRO A N 1
ATOM 1491 C CA . PRO A 1 187 ? -18.680 -0.290 15.292 1.00 93.81 187 PRO A CA 1
ATOM 1492 C C . PRO A 1 187 ? -18.093 0.940 14.598 1.00 93.81 187 PRO A C 1
ATOM 1494 O O . PRO A 1 187 ? -17.848 0.912 13.398 1.00 93.81 187 PRO A O 1
ATOM 1497 N N . CYS A 1 188 ? -17.877 2.040 15.318 1.00 94.00 188 CYS A N 1
ATOM 1498 C CA . CYS A 1 188 ? -17.213 3.238 14.798 1.00 94.00 188 CYS A CA 1
ATOM 1499 C C . CYS A 1 188 ? -16.571 4.055 15.934 1.00 94.00 188 CYS A C 1
ATOM 1501 O O . CYS A 1 188 ? -16.624 3.665 17.101 1.00 94.00 188 CYS A O 1
ATOM 1503 N N . PHE A 1 189 ? -15.959 5.195 15.595 1.00 93.56 189 PHE A N 1
ATOM 1504 C CA . PHE A 1 189 ? -15.369 6.105 16.584 1.00 93.56 189 PHE A CA 1
ATOM 1505 C C . PHE A 1 189 ? -16.398 6.707 17.549 1.00 93.56 189 PHE A C 1
ATOM 1507 O O . PHE A 1 189 ? -16.082 6.8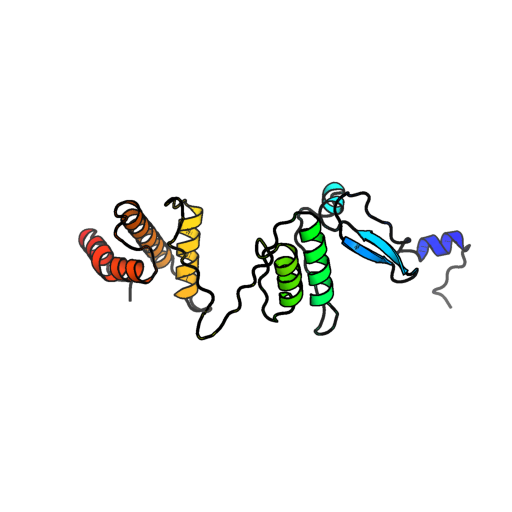75 18.723 1.00 93.56 189 PHE A O 1
ATOM 1514 N N . ASN A 1 190 ? -17.621 7.000 17.092 1.00 94.06 190 ASN A N 1
ATOM 1515 C CA . ASN A 1 190 ? -18.650 7.607 17.946 1.00 94.06 190 ASN A CA 1
ATOM 1516 C C . ASN A 1 190 ? -19.075 6.649 19.063 1.00 94.06 190 ASN A C 1
ATOM 1518 O O . ASN A 1 190 ? -19.061 7.010 20.234 1.00 94.06 190 ASN A O 1
ATOM 1522 N N . THR A 1 191 ? -19.372 5.402 18.710 1.00 95.19 191 THR A N 1
ATOM 1523 C CA . THR A 1 191 ? -19.756 4.356 19.665 1.00 95.19 191 THR A CA 1
ATOM 1524 C C . THR A 1 191 ? -18.588 3.922 20.552 1.00 95.19 191 THR A C 1
ATOM 1526 O O . THR A 1 191 ? -18.804 3.571 21.712 1.00 95.19 191 THR A O 1
ATOM 1529 N N . PHE A 1 192 ? -17.341 4.016 20.068 1.00 95.69 192 PHE A N 1
ATOM 1530 C CA . PHE A 1 192 ? -16.152 3.875 20.915 1.00 95.69 192 PHE A CA 1
ATOM 1531 C C . PHE A 1 192 ? -16.069 4.998 21.954 1.00 95.69 192 PHE A C 1
ATOM 1533 O O . PHE A 1 192 ? -15.878 4.728 23.137 1.00 95.69 192 PHE A O 1
ATOM 1540 N N . TYR A 1 193 ? -16.251 6.251 21.535 1.00 94.00 193 TYR A N 1
ATOM 1541 C CA . TYR A 1 193 ? -16.243 7.405 22.432 1.00 94.00 193 TYR A CA 1
ATOM 1542 C C . TYR A 1 193 ? -17.342 7.309 23.500 1.00 94.00 193 TYR A C 1
ATOM 1544 O O . TYR A 1 193 ? -17.063 7.486 24.685 1.00 94.00 193 TYR A O 1
ATOM 1552 N N . GLU A 1 194 ? -18.570 6.970 23.102 1.00 94.62 194 GLU A N 1
ATOM 1553 C CA . GLU A 1 194 ? -19.693 6.742 24.020 1.00 94.62 194 GLU A CA 1
ATOM 1554 C C . GLU A 1 194 ? -19.375 5.635 25.034 1.00 94.62 194 GLU A C 1
ATOM 1556 O O . GLU A 1 194 ? -19.557 5.825 26.237 1.00 94.62 194 GLU A O 1
ATOM 1561 N N . PHE A 1 195 ? -18.814 4.512 24.570 1.00 94.38 195 PHE A N 1
ATOM 1562 C CA . PHE A 1 195 ? -18.377 3.422 25.440 1.00 94.38 195 PHE A CA 1
ATOM 1563 C C . PHE A 1 195 ? -17.318 3.869 26.452 1.00 94.38 195 PHE A C 1
ATOM 1565 O O . PHE A 1 195 ? -17.415 3.523 27.630 1.00 94.38 195 PHE A O 1
ATOM 1572 N N . VAL A 1 196 ? -16.310 4.630 26.015 1.00 92.62 196 VAL A N 1
ATOM 1573 C CA . VAL A 1 196 ? -15.237 5.110 26.897 1.00 92.62 196 VAL A CA 1
ATOM 1574 C C . VAL A 1 196 ? -15.782 6.080 27.948 1.00 92.62 196 VAL A C 1
ATOM 1576 O O . VAL A 1 196 ? -15.451 5.950 29.128 1.00 92.62 196 VAL A O 1
ATOM 1579 N N . ARG A 1 197 ? -16.646 7.018 27.538 1.00 90.81 197 ARG A N 1
ATOM 1580 C CA . ARG A 1 197 ? -17.249 8.031 28.415 1.00 90.81 197 ARG A CA 1
ATOM 1581 C C . ARG A 1 197 ? -18.144 7.415 29.492 1.00 90.81 197 ARG A C 1
ATOM 1583 O O . ARG A 1 197 ? -18.059 7.829 30.647 1.00 90.81 197 ARG A O 1
ATOM 1590 N N . ASP A 1 198 ? -18.987 6.451 29.117 1.00 90.44 198 ASP A N 1
ATOM 1591 C CA . ASP A 1 198 ? -20.076 5.972 29.974 1.00 90.44 198 ASP A CA 1
ATOM 1592 C C . ASP A 1 198 ? -19.757 4.622 30.638 1.00 90.44 198 ASP A C 1
ATOM 1594 O O . ASP A 1 198 ? -19.706 4.515 31.865 1.00 90.44 198 ASP A O 1
ATOM 1598 N N . ASP A 1 199 ? -19.549 3.572 29.844 1.00 86.19 199 ASP A N 1
ATOM 1599 C CA . ASP A 1 199 ? -19.421 2.198 30.340 1.00 86.19 199 ASP A CA 1
ATOM 1600 C C . ASP A 1 199 ? -18.030 1.907 30.904 1.00 86.19 199 ASP A C 1
ATOM 1602 O O . ASP A 1 199 ? -17.897 1.339 31.990 1.00 86.19 199 ASP A O 1
ATOM 1606 N N . TYR A 1 200 ? -16.983 2.303 30.183 1.00 85.94 200 TYR A N 1
ATOM 1607 C CA . TYR A 1 200 ? -15.606 2.046 30.589 1.00 85.94 200 TYR A CA 1
ATOM 1608 C C . TYR A 1 200 ? -15.231 2.839 31.843 1.00 85.94 200 TYR A C 1
ATOM 1610 O O . TYR A 1 200 ? -14.609 2.287 32.750 1.00 85.94 200 TYR A O 1
ATOM 1618 N N . ARG A 1 201 ? -15.686 4.096 31.958 1.00 83.38 201 ARG A N 1
ATOM 1619 C CA . ARG A 1 201 ? -15.506 4.905 33.172 1.00 83.38 201 ARG A CA 1
ATOM 1620 C C . ARG A 1 201 ? -16.102 4.221 34.406 1.00 83.38 201 ARG A C 1
ATOM 1622 O O . ARG A 1 201 ? -15.406 4.058 35.405 1.00 83.38 201 ARG A O 1
ATOM 1629 N N . ARG A 1 202 ? -17.329 3.692 34.305 1.00 83.81 202 ARG A N 1
ATOM 1630 C CA . ARG A 1 202 ? -17.953 2.896 35.383 1.00 83.81 202 ARG A CA 1
ATOM 1631 C C . ARG A 1 202 ? -17.163 1.625 35.703 1.00 83.81 202 ARG A C 1
ATOM 1633 O O . ARG A 1 202 ? -17.048 1.255 36.869 1.00 83.81 202 ARG A O 1
ATOM 1640 N N . GLN A 1 203 ? -16.607 0.947 34.695 1.00 80.75 203 GLN A N 1
ATOM 1641 C CA . GLN A 1 203 ? -15.756 -0.230 34.920 1.00 80.75 203 GLN A CA 1
ATOM 1642 C C . GLN A 1 203 ? -14.464 0.121 35.672 1.00 80.75 203 GLN A C 1
ATOM 1644 O O . GLN A 1 203 ? -14.008 -0.678 36.491 1.00 80.75 203 GLN A O 1
ATOM 1649 N N . LEU A 1 204 ? -13.873 1.291 35.414 1.00 79.44 204 LEU A N 1
ATOM 1650 C CA . LEU A 1 204 ? -12.687 1.772 36.130 1.00 79.44 204 LEU A CA 1
ATOM 1651 C C . LEU A 1 204 ? -13.008 2.124 37.589 1.00 79.44 204 LEU A C 1
ATOM 1653 O O . LEU A 1 204 ? -12.270 1.705 38.484 1.00 79.44 204 LEU A O 1
ATOM 1657 N N . GLU A 1 205 ? -14.134 2.802 37.828 1.00 77.50 205 GLU A N 1
ATOM 1658 C CA . GLU A 1 205 ? -14.640 3.127 39.170 1.00 77.50 205 GLU A CA 1
ATOM 1659 C C . GLU A 1 205 ? -14.891 1.855 39.997 1.00 77.50 205 GLU A C 1
ATOM 1661 O O . GLU A 1 205 ? -14.437 1.744 41.135 1.00 77.50 205 GLU A O 1
ATOM 1666 N N . GLN A 1 206 ? -15.524 0.836 39.404 1.00 74.12 206 GLN A N 1
ATOM 1667 C CA . GLN A 1 206 ? -15.763 -0.457 40.060 1.00 74.12 206 GLN A CA 1
ATOM 1668 C C . GLN A 1 206 ? -14.475 -1.241 40.350 1.00 74.12 206 GLN A C 1
ATOM 1670 O O . GLN A 1 206 ? -14.431 -2.035 41.289 1.00 74.12 206 GLN A O 1
ATOM 1675 N N . LYS A 1 207 ? -13.419 -1.030 39.556 1.00 67.06 207 LYS A N 1
ATOM 1676 C CA . LYS A 1 207 ? -12.116 -1.689 39.723 1.00 67.06 207 LYS A CA 1
ATOM 1677 C C . LYS A 1 207 ? -11.152 -0.921 40.641 1.00 67.06 207 LYS A C 1
ATOM 1679 O O . LYS A 1 207 ? -10.016 -1.367 40.791 1.00 67.06 207 LYS A O 1
ATOM 1684 N N . ASN A 1 208 ? -11.574 0.180 41.280 1.00 61.00 208 ASN A N 1
ATOM 1685 C CA . ASN A 1 208 ? -10.725 1.025 42.140 1.00 61.00 208 ASN A CA 1
ATOM 1686 C C . ASN A 1 208 ? -9.438 1.522 41.440 1.00 61.00 208 ASN A C 1
ATOM 1688 O O . ASN A 1 208 ? -8.391 1.704 42.071 1.00 61.00 208 ASN A O 1
ATOM 1692 N N . VAL A 1 209 ? -9.489 1.737 40.122 1.00 57.38 209 VAL A N 1
ATOM 1693 C CA . VAL A 1 209 ? -8.349 2.276 39.368 1.00 57.38 209 VAL A CA 1
ATOM 1694 C C . VAL A 1 209 ? -8.350 3.798 39.534 1.00 57.38 209 VAL A C 1
ATOM 1696 O O . VAL A 1 209 ? -9.359 4.449 39.287 1.00 57.38 209 VAL A O 1
ATOM 1699 N N . ARG A 1 210 ? -7.237 4.372 40.014 1.00 52.09 210 ARG A N 1
ATOM 1700 C CA . ARG A 1 210 ? -7.119 5.812 40.313 1.00 52.09 210 ARG A CA 1
ATOM 1701 C C . ARG A 1 210 ? -7.383 6.648 39.050 1.00 52.09 210 ARG A C 1
ATOM 1703 O O . ARG A 1 210 ? -6.679 6.471 38.066 1.00 52.09 210 ARG A O 1
ATOM 1710 N N . GLU A 1 211 ? -8.310 7.605 39.127 1.00 53.28 211 GLU A N 1
ATOM 1711 C CA . GLU A 1 211 ? -8.779 8.505 38.045 1.00 53.28 211 GLU A CA 1
ATOM 1712 C C . GLU A 1 211 ? -7.710 9.401 37.367 1.00 53.28 211 GLU A C 1
ATOM 1714 O O . GLU A 1 211 ? -8.049 10.241 36.546 1.00 53.28 211 GLU A O 1
ATOM 1719 N N . LYS A 1 212 ? -6.412 9.268 37.664 1.00 50.12 212 LYS A N 1
ATOM 1720 C CA . LYS A 1 212 ? -5.395 10.275 37.292 1.00 50.12 212 LYS A CA 1
ATOM 1721 C C . LYS A 1 212 ? -4.868 10.234 35.848 1.00 50.12 212 LYS A C 1
ATOM 1723 O O . LYS A 1 212 ? -3.968 11.010 35.542 1.00 50.12 212 LYS A O 1
ATOM 1728 N N . ASP A 1 213 ? -5.383 9.361 34.986 1.00 53.25 213 ASP A N 1
ATOM 1729 C CA . ASP A 1 213 ? -4.825 9.127 33.641 1.00 53.25 213 ASP A CA 1
ATOM 1730 C C . ASP A 1 213 ? -5.772 9.509 32.478 1.00 53.25 213 ASP A C 1
ATOM 1732 O O . ASP A 1 213 ? -5.430 9.264 31.324 1.00 53.25 213 ASP A O 1
ATOM 1736 N N . PHE A 1 214 ? -6.942 10.105 32.748 1.00 49.94 214 PHE A N 1
ATOM 1737 C CA . PHE A 1 214 ? -7.923 10.478 31.716 1.00 49.94 214 PHE A CA 1
ATOM 1738 C C . PHE A 1 214 ? -8.525 11.871 31.973 1.00 49.94 214 PHE A C 1
ATOM 1740 O O . PHE A 1 214 ? -9.657 11.972 32.445 1.00 49.94 214 PHE A O 1
ATOM 1747 N N . ASP A 1 215 ? -7.758 12.916 31.656 1.00 43.50 215 ASP A N 1
ATOM 1748 C CA . ASP A 1 215 ? -8.253 14.286 31.433 1.00 43.50 215 ASP A CA 1
ATOM 1749 C C . ASP A 1 215 ? -8.167 14.627 29.936 1.00 43.50 215 ASP A C 1
ATOM 1751 O O . ASP A 1 215 ? -7.143 14.259 29.307 1.00 43.50 215 ASP A O 1
#

Radius of gyration: 27.46 Å; chains: 1; bounding box: 79×33×70 Å

Sequence (215 aa):
AEESFYTFLGQALCLFVEETNYKSSLSPFGIKMVDRVSGRPLHIDISDLPMKKGITTNRNKFILGPSGSGKSFFTNHMVRQYYEQGAHVLLVDTGNSYLGLSQLIHNRTHGEDGIYFTYTNENPIAFNPFYVEDGVFDIEKKESIKTLILTLWKRDDEAPKRSEEVALSNAVSAYIERITRDKSVTPCFNTFYEFVRDDYRRQLEQKNVREKDFD

pLDDT: mean 87.6, std 10.76, range [43.5, 97.31]

Foldseek 3Di:
DPPDDDDDPVVVCVVPCPDDPDAADPDPAAAWDADPPPRHIHGDDQAVVCVVVVNDVHRDDDQDDDPPPCSLVVVLRRQLSCVVVPDDDDDDDPPCSNLVVLVVVCVVVVNPGSDDDDADPVDGDDDFLQDDPVLDQDPVSLVVVLVVVCVVPDDPPDDDDPVQSVLSSVLSVVLSVVCSVDVVDDGGPVSSVVCVVPVVVVVCVVVVPDPPRDD

InterPro domains:
  IPR022509 Conjugation system ATPase, TraG [TIGR03783] (1-215)
  IPR027417 P-loop containing nucleoside triphosphate hydrolase [G3DSA:3.40.50.300] (26-190)
  IPR027417 P-loop containing nucleoside triphosphate hydrolase [SSF52540] (28-209)
  IPR043964 TraG, P-loop domain [PF19044] (30-215)
  IPR053155 F-pilin assembly protein TraC [PTHR38467] (1-215)